Protein AF-A0A3C1ZGM6-F1 (afdb_monomer_lite)

Structure (mmCIF, N/CA/C/O backbone):
data_AF-A0A3C1ZGM6-F1
#
_entry.id   AF-A0A3C1ZGM6-F1
#
loop_
_atom_site.group_PDB
_atom_site.id
_atom_site.type_symbol
_atom_site.label_atom_id
_atom_site.label_alt_id
_atom_site.label_comp_id
_atom_site.label_asym_id
_atom_site.label_entity_id
_atom_site.label_seq_id
_atom_site.pdbx_PDB_ins_code
_atom_site.Cartn_x
_atom_site.Cartn_y
_atom_site.Cartn_z
_atom_site.occupancy
_atom_site.B_iso_or_equiv
_atom_site.auth_seq_id
_atom_site.auth_comp_id
_atom_site.auth_asym_id
_atom_site.auth_atom_id
_atom_site.pdbx_PDB_model_num
ATOM 1 N N . MET A 1 1 ? -9.416 22.460 5.575 1.00 52.81 1 MET A N 1
ATOM 2 C CA . MET A 1 1 ? -8.290 21.697 4.983 1.00 52.81 1 MET A CA 1
ATOM 3 C C . MET A 1 1 ? -6.923 22.227 5.385 1.00 52.81 1 MET A C 1
ATOM 5 O O . MET A 1 1 ? -6.062 21.398 5.630 1.00 52.81 1 MET A O 1
ATOM 9 N N . ALA A 1 2 ? -6.733 23.546 5.552 1.00 60.03 2 ALA A N 1
ATOM 10 C CA . ALA A 1 2 ? -5.479 24.116 6.069 1.00 60.03 2 ALA A CA 1
ATOM 11 C C . ALA A 1 2 ? -4.994 23.497 7.400 1.00 60.03 2 ALA A C 1
ATOM 13 O O . ALA A 1 2 ? -3.803 23.516 7.681 1.00 60.03 2 ALA A O 1
ATOM 14 N N . SER A 1 3 ? -5.890 22.901 8.197 1.00 80.00 3 SER A N 1
ATOM 15 C CA . SER A 1 3 ? -5.545 22.273 9.474 1.00 80.00 3 SER A CA 1
ATOM 16 C C . SER A 1 3 ? -4.733 20.982 9.357 1.00 80.00 3 SER A C 1
ATOM 18 O O . SER A 1 3 ? -3.992 20.687 10.283 1.00 80.00 3 SER A O 1
ATOM 20 N N . LEU A 1 4 ? -4.840 20.222 8.258 1.00 86.81 4 LEU A N 1
ATOM 21 C CA . LEU A 1 4 ? -4.147 18.931 8.092 1.00 86.81 4 LEU A CA 1
ATOM 22 C C . LEU A 1 4 ? -2.979 18.983 7.108 1.00 86.81 4 LEU A C 1
ATOM 24 O O . LEU A 1 4 ? -2.293 17.979 6.928 1.00 86.81 4 LEU A O 1
ATOM 28 N N . SER A 1 5 ? -2.741 20.133 6.481 1.00 87.31 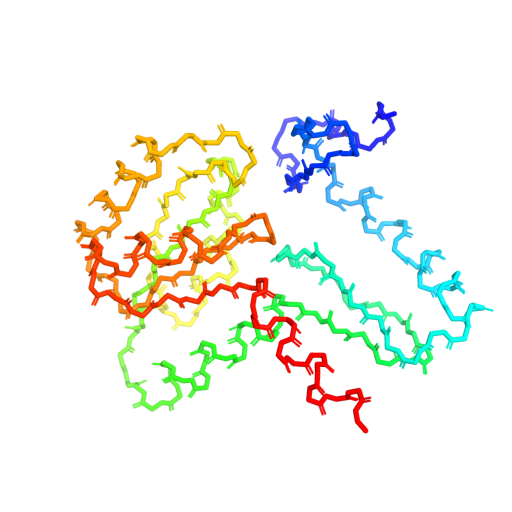5 SER A N 1
ATOM 29 C CA . SER A 1 5 ? -1.573 20.332 5.629 1.00 87.31 5 SER A CA 1
ATOM 30 C C . SER A 1 5 ? -0.277 20.203 6.446 1.00 87.31 5 SER A C 1
ATOM 32 O O . SER A 1 5 ? -0.277 20.547 7.636 1.00 87.31 5 SER A O 1
ATOM 34 N N . PRO A 1 6 ? 0.821 19.725 5.831 1.00 86.12 6 PRO A N 1
ATOM 35 C CA . PRO A 1 6 ? 2.148 19.780 6.437 1.00 86.12 6 PRO A CA 1
ATOM 36 C C . PRO A 1 6 ? 2.521 21.211 6.831 1.00 86.12 6 PRO A C 1
ATOM 38 O O . PRO A 1 6 ? 2.274 22.141 6.060 1.00 86.12 6 PRO A O 1
ATOM 41 N N . ASP A 1 7 ? 3.119 21.381 8.009 1.00 85.94 7 ASP A N 1
ATOM 42 C CA . ASP A 1 7 ? 3.517 22.707 8.512 1.00 85.94 7 ASP A CA 1
ATOM 43 C C . ASP A 1 7 ? 4.887 23.133 7.976 1.00 85.94 7 ASP A C 1
ATOM 45 O O . ASP A 1 7 ? 5.170 24.322 7.829 1.00 85.94 7 ASP A O 1
ATOM 49 N N . THR A 1 8 ? 5.755 22.161 7.680 1.00 83.38 8 THR A N 1
ATOM 50 C CA . THR A 1 8 ? 7.133 22.408 7.235 1.00 83.38 8 THR A CA 1
ATOM 51 C C . THR A 1 8 ? 7.531 21.505 6.073 1.00 83.38 8 THR A C 1
ATOM 53 O O . THR A 1 8 ? 7.019 20.398 5.893 1.00 83.38 8 THR A O 1
ATOM 56 N N . ALA A 1 9 ? 8.478 21.978 5.261 1.00 77.50 9 ALA A N 1
ATOM 57 C CA . ALA A 1 9 ? 9.055 21.176 4.193 1.00 77.50 9 ALA A CA 1
ATOM 58 C C . ALA A 1 9 ? 9.873 20.012 4.780 1.00 77.50 9 ALA A C 1
ATOM 60 O O . ALA A 1 9 ? 10.753 20.221 5.612 1.00 77.50 9 ALA A O 1
ATOM 61 N N . GLY A 1 10 ? 9.602 18.790 4.318 1.00 74.44 10 GLY A N 1
ATOM 62 C CA . GLY A 1 10 ? 10.302 17.578 4.762 1.00 74.44 10 GLY A CA 1
ATOM 63 C C . GLY A 1 10 ? 9.606 16.798 5.882 1.00 74.44 10 GLY A C 1
ATOM 64 O O . GLY A 1 10 ? 10.110 15.743 6.274 1.00 74.44 10 GLY A O 1
ATOM 65 N N . GLU A 1 11 ? 8.452 17.271 6.361 1.00 82.50 11 GLU A N 1
ATOM 66 C CA . GLU A 1 11 ? 7.568 16.491 7.229 1.00 82.50 11 GLU A CA 1
ATOM 67 C C . GLU A 1 11 ? 7.103 15.199 6.529 1.00 82.50 11 GLU A C 1
ATOM 69 O O . GLU A 1 11 ? 6.914 15.164 5.307 1.00 82.50 11 GLU A O 1
ATOM 74 N N . ALA A 1 12 ? 6.921 14.123 7.302 1.00 84.00 12 ALA A N 1
ATOM 75 C CA . ALA A 1 12 ? 6.315 12.895 6.801 1.00 84.00 12 ALA A CA 1
ATOM 76 C C . ALA A 1 12 ? 4.884 13.179 6.320 1.00 84.00 12 ALA A C 1
ATOM 78 O O . ALA A 1 12 ? 4.080 13.787 7.033 1.00 84.00 12 ALA A O 1
ATOM 79 N N . LEU A 1 13 ? 4.581 12.754 5.092 1.00 88.94 13 LEU A N 1
ATOM 80 C CA . LEU A 1 13 ? 3.339 13.108 4.414 1.00 88.94 13 LEU A CA 1
ATOM 81 C C . LEU A 1 13 ? 2.582 11.892 3.893 1.00 88.94 13 LEU A C 1
ATOM 83 O O . LEU A 1 13 ? 3.159 10.934 3.369 1.00 88.94 13 LEU A O 1
ATOM 87 N N . LEU A 1 14 ? 1.261 12.002 3.945 1.00 87.56 14 LEU A N 1
ATOM 88 C CA . LEU A 1 14 ? 0.326 11.089 3.307 1.00 87.56 14 LEU A CA 1
ATOM 89 C C . LEU A 1 14 ? -0.270 11.773 2.076 1.00 87.56 14 LEU A C 1
ATOM 91 O O . LEU A 1 14 ? -0.739 12.907 2.155 1.00 87.56 14 LEU A O 1
ATOM 95 N N . VAL A 1 15 ? -0.268 11.077 0.940 1.00 87.75 15 VAL A N 1
ATOM 96 C CA . VAL A 1 15 ? -0.991 11.516 -0.260 1.00 87.75 15 VAL A CA 1
ATOM 97 C C . VAL A 1 15 ? -2.375 10.882 -0.237 1.00 87.75 15 VAL A C 1
ATOM 99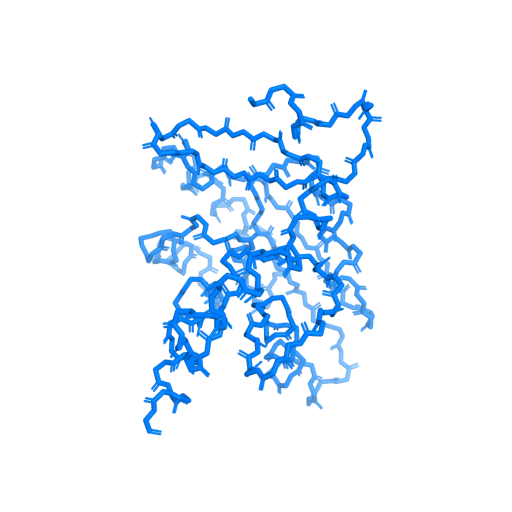 O O . VAL A 1 15 ? -2.504 9.658 -0.154 1.00 87.75 15 VAL A O 1
ATOM 102 N N . SER A 1 16 ? -3.411 11.712 -0.299 1.00 87.50 16 SER A N 1
ATOM 103 C CA . SER A 1 16 ? -4.807 11.284 -0.234 1.00 87.50 16 SER A CA 1
ATOM 104 C C . SER A 1 16 ? -5.631 11.910 -1.355 1.00 87.50 16 SER A C 1
ATOM 106 O O . SER A 1 16 ? -5.183 12.843 -2.020 1.00 87.50 16 SER A O 1
ATOM 108 N N . ARG A 1 17 ? -6.845 11.393 -1.549 1.00 88.06 17 ARG A N 1
ATOM 109 C CA . ARG A 1 17 ? -7.839 11.931 -2.477 1.00 88.06 17 ARG A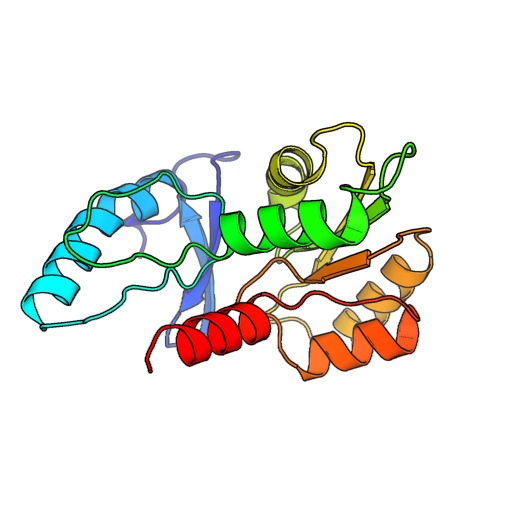 CA 1
ATOM 110 C C . ARG A 1 17 ? -9.074 12.367 -1.705 1.00 88.06 17 ARG A C 1
ATOM 112 O O . ARG A 1 17 ? -9.607 11.594 -0.911 1.00 88.06 17 ARG A O 1
ATOM 119 N N . LEU A 1 18 ? -9.526 13.586 -1.958 1.00 86.44 18 LEU A N 1
ATOM 120 C CA . LEU A 1 18 ? -10.735 14.148 -1.368 1.00 86.44 18 LEU A CA 1
ATOM 121 C C . LEU A 1 18 ? -11.999 13.681 -2.100 1.00 86.44 18 LEU A C 1
ATOM 123 O O . LEU A 1 18 ? -11.937 13.081 -3.173 1.00 86.44 18 LEU A O 1
ATOM 127 N N . ASN A 1 19 ? -13.166 13.972 -1.519 1.00 82.25 19 ASN A N 1
ATOM 128 C CA . ASN A 1 19 ? -14.461 13.609 -2.109 1.00 82.25 19 ASN A CA 1
ATOM 129 C C . ASN A 1 19 ? -14.724 14.305 -3.454 1.00 82.25 19 ASN A C 1
ATOM 131 O O . ASN A 1 19 ? -15.456 13.766 -4.276 1.00 82.25 19 ASN A O 1
ATOM 135 N N . ASP A 1 20 ? -14.111 15.467 -3.690 1.00 84.44 20 ASP A N 1
ATOM 136 C CA . ASP A 1 20 ? -14.153 16.180 -4.973 1.00 84.44 20 ASP A CA 1
ATOM 137 C C . ASP A 1 20 ? -13.159 15.622 -6.012 1.00 84.44 20 ASP A C 1
ATOM 139 O O . ASP A 1 20 ? -13.067 16.130 -7.127 1.00 84.44 20 ASP A O 1
ATOM 143 N N . GLY A 1 21 ? -12.416 14.567 -5.660 1.00 81.12 21 GLY A N 1
ATOM 144 C CA . GLY A 1 21 ? -11.436 13.916 -6.523 1.00 81.12 21 GLY A CA 1
ATOM 145 C C . GLY A 1 21 ? -10.055 14.568 -6.522 1.00 81.12 21 GLY A C 1
ATOM 146 O O . GLY A 1 21 ? -9.135 13.991 -7.102 1.00 81.12 21 GLY A O 1
ATOM 147 N N . SER A 1 22 ? -9.875 15.711 -5.856 1.00 85.31 22 SER A N 1
ATOM 148 C CA . SER A 1 22 ? -8.578 16.381 -5.793 1.00 85.31 22 SER A CA 1
ATOM 149 C C . SER A 1 22 ? -7.573 15.608 -4.933 1.00 85.31 22 SER A C 1
ATOM 151 O O . SER A 1 22 ? -7.915 14.987 -3.920 1.00 85.31 22 SER A O 1
ATOM 153 N N . GLU A 1 23 ? -6.311 15.623 -5.364 1.00 88.56 23 GLU A N 1
ATOM 154 C CA . GLU A 1 23 ? -5.192 15.063 -4.610 1.00 88.56 23 GLU A CA 1
ATOM 155 C C . GLU A 1 23 ? -4.683 16.088 -3.592 1.00 88.56 23 GLU A C 1
ATOM 157 O O . GLU A 1 23 ? -4.470 17.257 -3.917 1.00 88.56 23 GLU A O 1
ATOM 162 N N . VAL A 1 24 ? -4.452 15.640 -2.358 1.00 90.31 24 VAL A N 1
ATOM 163 C CA . VAL A 1 24 ? -3.904 16.468 -1.281 1.00 90.31 24 VAL A CA 1
ATOM 164 C C . VAL A 1 24 ? -2.760 15.775 -0.564 1.00 90.31 24 VAL A C 1
ATOM 166 O O . VAL A 1 24 ? -2.722 14.550 -0.433 1.00 90.31 24 VAL A O 1
ATOM 169 N N . LYS A 1 25 ? -1.841 16.590 -0.046 1.00 90.06 25 LYS A N 1
ATOM 170 C CA . LYS A 1 25 ? -0.776 16.162 0.862 1.00 90.06 25 LYS A CA 1
ATOM 171 C C . LYS A 1 25 ? -1.186 16.515 2.288 1.00 90.06 25 LYS A C 1
ATOM 173 O O . LYS A 1 25 ? -1.558 17.655 2.557 1.00 90.06 25 LYS A O 1
ATOM 178 N N . LEU A 1 26 ? -1.120 15.538 3.181 1.00 90.88 26 LEU A N 1
ATOM 179 C CA . LEU A 1 26 ? -1.514 15.657 4.582 1.00 90.88 26 LEU A CA 1
ATOM 180 C C . LEU A 1 26 ? -0.311 15.380 5.482 1.00 90.88 26 LEU A C 1
ATOM 182 O O . LEU A 1 26 ? 0.495 14.505 5.167 1.00 90.88 26 LEU A O 1
ATOM 186 N N . SER A 1 27 ? -0.216 16.089 6.605 1.00 91.19 27 SER A N 1
ATOM 187 C CA . SER A 1 27 ? 0.709 15.759 7.691 1.00 91.19 27 SER A CA 1
ATOM 188 C C . SER A 1 27 ? 0.361 14.387 8.258 1.00 91.19 27 SER A C 1
ATOM 190 O O . SER A 1 27 ? -0.774 14.141 8.676 1.00 91.19 27 SER A O 1
ATOM 192 N N . GLU A 1 28 ? 1.347 13.497 8.295 1.00 90.38 28 GLU A N 1
ATOM 193 C CA . GLU A 1 28 ? 1.191 12.172 8.886 1.00 90.38 28 GLU A CA 1
ATOM 194 C C . GLU A 1 28 ? 0.818 12.266 10.375 1.00 90.38 28 GLU A C 1
ATOM 196 O O . GLU A 1 28 ? -0.162 11.660 10.812 1.00 90.38 28 GLU A O 1
ATOM 201 N N . TYR A 1 29 ? 1.535 13.097 11.138 1.00 90.31 29 TYR A N 1
ATOM 202 C CA . TYR A 1 29 ? 1.312 13.265 12.575 1.00 90.31 29 TYR A CA 1
ATOM 203 C C . TYR A 1 29 ? -0.095 13.786 12.886 1.00 90.31 29 TYR A C 1
ATOM 205 O O . TYR A 1 29 ? -0.787 13.239 13.749 1.00 90.31 29 TYR A O 1
ATOM 213 N N . LYS A 1 30 ? -0.551 14.811 12.155 1.00 93.06 30 LYS A N 1
ATOM 214 C CA . LYS A 1 30 ? -1.888 15.378 12.365 1.00 93.06 30 LYS A CA 1
ATOM 215 C C . LYS A 1 30 ? -2.985 14.381 12.013 1.00 93.06 30 LYS A C 1
ATOM 217 O O . LYS A 1 30 ? -3.987 14.320 12.716 1.00 93.06 30 LYS A O 1
ATOM 222 N N . VAL A 1 31 ? -2.798 13.578 10.962 1.00 92.25 31 VAL A N 1
ATOM 223 C CA . VAL A 1 31 ? -3.738 12.500 10.628 1.00 92.25 31 VAL A CA 1
ATOM 224 C C . VAL A 1 31 ? -3.765 11.452 11.738 1.00 92.25 31 VAL A C 1
ATOM 226 O O . VAL A 1 31 ? -4.846 11.059 12.166 1.00 92.25 31 VAL A O 1
ATOM 229 N N . PHE A 1 32 ? -2.606 11.026 12.247 1.00 93.12 32 PHE A N 1
ATOM 230 C CA . PHE A 1 32 ? -2.524 10.004 13.295 1.00 93.12 32 PHE A CA 1
ATOM 231 C C . PHE A 1 32 ? -3.219 10.431 14.589 1.00 93.12 32 PHE A C 1
ATOM 233 O O . PHE A 1 32 ? -3.868 9.601 15.224 1.00 93.12 32 PHE A O 1
ATOM 240 N N . ALA A 1 33 ? -3.142 11.715 14.946 1.00 93.44 33 ALA A N 1
ATOM 241 C CA . ALA A 1 33 ? -3.805 12.265 16.126 1.00 93.44 33 ALA A CA 1
ATOM 242 C C . ALA A 1 33 ? -5.342 12.154 16.079 1.00 93.44 33 ALA A C 1
ATOM 244 O O . ALA A 1 33 ? -5.976 12.117 17.129 1.00 93.44 33 ALA A O 1
ATOM 245 N N . LEU A 1 34 ? -5.937 12.062 14.884 1.00 94.06 34 LEU A N 1
ATOM 246 C CA . LEU A 1 34 ? -7.390 11.963 14.696 1.00 94.06 34 LEU A CA 1
ATOM 247 C C . LEU A 1 34 ? -7.911 10.518 14.661 1.00 94.06 34 LEU A C 1
ATOM 249 O O . LEU A 1 34 ? -9.114 10.290 14.786 1.00 94.06 34 LEU A O 1
ATOM 253 N N . ILE A 1 35 ? -7.031 9.529 14.480 1.00 95.56 35 ILE A N 1
ATOM 254 C CA . ILE A 1 35 ? -7.441 8.126 14.332 1.00 95.56 35 ILE A CA 1
ATOM 255 C C . ILE A 1 35 ? -8.138 7.561 15.584 1.00 95.56 35 ILE A C 1
ATOM 257 O O . ILE A 1 35 ? -9.134 6.860 15.404 1.00 95.56 35 ILE A O 1
ATOM 261 N N . PRO A 1 36 ? -7.705 7.849 16.831 1.00 96.81 36 PRO A N 1
ATOM 262 C CA . PRO A 1 36 ? -8.396 7.348 18.021 1.00 96.81 36 PRO A CA 1
ATOM 263 C C . PRO A 1 36 ? -9.874 7.757 18.090 1.00 96.81 36 PRO A C 1
ATOM 265 O O . PRO A 1 36 ? -10.723 6.918 18.373 1.00 96.81 36 PRO A O 1
ATOM 268 N N . GLU A 1 37 ? -10.198 9.009 17.755 1.00 96.94 37 GLU A N 1
ATOM 269 C CA . GLU A 1 37 ? -11.585 9.493 17.739 1.00 96.94 37 GLU A CA 1
ATOM 270 C C . GLU A 1 37 ? -12.419 8.775 16.665 1.00 96.94 37 GLU A C 1
ATOM 272 O O . GLU A 1 37 ? -13.553 8.367 16.920 1.00 96.94 37 GLU A O 1
ATOM 277 N N . ALA A 1 38 ? -11.842 8.547 15.480 1.00 96.81 38 ALA A N 1
ATOM 278 C CA . ALA A 1 38 ? -12.499 7.789 14.417 1.00 96.81 38 ALA A CA 1
ATOM 279 C C . ALA A 1 38 ? -12.759 6.325 14.819 1.00 96.81 38 ALA A C 1
ATOM 281 O O . ALA A 1 38 ? -13.821 5.784 14.512 1.00 96.81 38 ALA A O 1
ATOM 282 N N . ILE A 1 39 ? -11.820 5.694 15.532 1.00 98.06 39 ILE A N 1
ATOM 283 C CA . ILE A 1 39 ? -11.989 4.341 16.080 1.00 98.06 39 ILE A CA 1
ATOM 284 C C . ILE A 1 39 ? -13.149 4.316 17.078 1.00 98.06 39 ILE A C 1
ATOM 286 O O . ILE A 1 39 ? -14.053 3.496 16.935 1.00 98.06 39 ILE A O 1
ATOM 290 N N . GLU A 1 40 ? -13.171 5.232 18.050 1.00 98.06 40 GLU A N 1
ATOM 291 C CA . GLU A 1 40 ? -14.251 5.303 19.040 1.00 98.06 40 GLU A CA 1
ATOM 292 C C . GLU A 1 40 ? -15.622 5.540 18.395 1.00 98.06 40 GLU A C 1
ATOM 294 O O . GLU A 1 40 ? -16.626 4.983 18.844 1.00 98.06 40 GLU A O 1
ATOM 299 N N . ALA A 1 41 ? -15.682 6.360 17.343 1.00 98.12 41 ALA A N 1
ATOM 300 C CA . ALA A 1 41 ? -16.910 6.598 16.595 1.00 98.12 41 ALA A CA 1
ATOM 301 C C . ALA A 1 41 ? -17.414 5.322 15.898 1.00 98.12 41 ALA A C 1
ATOM 303 O O . ALA A 1 41 ? -18.603 5.022 15.985 1.00 98.12 41 ALA A O 1
ATOM 304 N N . LEU A 1 42 ? -16.523 4.553 15.263 1.00 97.94 42 LEU A N 1
ATOM 305 C CA . LEU A 1 42 ? -16.868 3.278 14.622 1.00 97.94 42 LEU A CA 1
ATOM 306 C C . LEU A 1 42 ? -17.303 2.219 15.645 1.00 97.94 42 LEU A C 1
ATOM 308 O O . LEU A 1 42 ? -18.266 1.497 15.406 1.00 97.94 42 LEU A O 1
ATOM 312 N N . GLU A 1 43 ? -16.659 2.164 16.813 1.00 97.69 43 GLU A N 1
ATOM 313 C CA . GLU A 1 43 ? -17.073 1.277 17.908 1.00 97.69 43 GLU A CA 1
ATOM 314 C C . GLU A 1 43 ? -18.479 1.615 18.427 1.00 97.69 43 GLU A C 1
ATOM 316 O O . GLU A 1 43 ? -19.274 0.714 18.685 1.00 97.69 43 GLU A O 1
ATOM 321 N N . LYS A 1 44 ? -18.820 2.908 18.553 1.00 97.94 44 LYS A N 1
ATOM 322 C CA . LYS A 1 44 ? -20.178 3.355 18.931 1.00 97.94 44 LYS A CA 1
ATOM 323 C C . LYS A 1 44 ? -21.229 3.033 17.867 1.00 97.94 44 LYS A C 1
ATOM 325 O O . LYS A 1 44 ? -22.407 2.964 18.196 1.00 97.94 44 LYS A O 1
ATOM 330 N N . GLN A 1 45 ? -20.809 2.859 16.616 1.00 97.75 45 GLN A N 1
ATOM 331 C CA . GLN A 1 45 ? -21.656 2.423 15.504 1.00 97.75 45 GLN A CA 1
ATOM 332 C C . GLN A 1 45 ? -21.744 0.894 15.390 1.00 97.75 45 GLN A C 1
ATOM 334 O O . GLN A 1 45 ? -22.231 0.395 14.381 1.00 97.75 45 GLN A O 1
ATOM 339 N N . GLU A 1 46 ? -21.269 0.158 16.401 1.00 96.81 46 GLU A N 1
ATOM 340 C CA . GLU A 1 46 ? -21.317 -1.307 16.452 1.00 96.81 46 GLU A CA 1
ATOM 341 C C . GLU A 1 46 ? -20.577 -1.980 15.283 1.00 96.81 46 GLU A C 1
ATOM 343 O O . GLU A 1 46 ? -20.898 -3.099 14.880 1.00 96.81 46 GLU A O 1
ATOM 348 N N . ALA A 1 47 ? -19.548 -1.316 14.739 1.00 96.62 47 ALA A N 1
ATOM 349 C CA . ALA A 1 47 ? -18.652 -1.951 13.784 1.00 96.62 47 ALA A CA 1
ATOM 350 C C . ALA A 1 47 ? -18.019 -3.202 14.418 1.00 96.62 47 ALA A C 1
ATOM 352 O O . ALA A 1 47 ? -17.628 -3.197 15.584 1.00 96.62 47 ALA A O 1
ATOM 353 N N . THR A 1 48 ? -17.886 -4.275 13.642 1.00 95.75 48 THR A N 1
ATOM 354 C CA . THR A 1 48 ? -17.245 -5.517 14.103 1.00 95.75 48 THR A CA 1
ATOM 355 C C . THR A 1 48 ? -15.761 -5.571 13.749 1.00 95.75 48 THR A C 1
ATOM 357 O O . THR A 1 48 ? -14.996 -6.270 14.409 1.00 95.75 48 THR A O 1
ATOM 360 N N . ILE A 1 49 ? -15.343 -4.821 12.722 1.00 96.00 49 ILE A N 1
ATOM 361 C CA . ILE A 1 49 ? -13.972 -4.732 12.210 1.00 96.00 49 ILE A CA 1
ATOM 362 C C . ILE A 1 49 ? -13.715 -3.294 11.738 1.00 96.00 49 ILE A C 1
ATOM 364 O O . ILE A 1 49 ? -14.568 -2.681 11.094 1.00 96.00 49 ILE A O 1
ATOM 368 N N . ILE A 1 50 ? -12.514 -2.772 11.995 1.00 96.94 50 ILE A N 1
ATOM 369 C CA . ILE A 1 50 ? -12.029 -1.495 11.454 1.00 96.94 50 ILE A CA 1
ATOM 370 C C . ILE A 1 50 ? -10.907 -1.778 10.460 1.00 96.94 50 ILE A C 1
ATOM 372 O O . ILE A 1 50 ? -10.032 -2.599 10.716 1.00 96.94 50 ILE A O 1
ATOM 376 N N . ALA A 1 51 ? -10.874 -1.069 9.335 1.00 95.69 51 ALA A N 1
ATOM 377 C CA . ALA A 1 51 ? -9.774 -1.158 8.380 1.00 95.69 51 ALA A CA 1
ATOM 378 C C . ALA A 1 51 ? -9.178 0.221 8.109 1.00 95.69 51 ALA A C 1
ATOM 380 O O . ALA A 1 51 ? -9.888 1.147 7.713 1.00 95.69 51 ALA A O 1
ATOM 381 N N . LEU A 1 52 ? -7.859 0.355 8.262 1.00 94.81 52 LEU A N 1
ATOM 382 C CA . LEU A 1 52 ? -7.171 1.563 7.817 1.00 94.81 52 LEU A CA 1
ATOM 383 C C . LEU A 1 52 ? -7.069 1.548 6.294 1.00 94.81 52 LEU A C 1
ATOM 385 O O . LEU A 1 52 ? -6.392 0.702 5.716 1.00 94.81 52 LEU A O 1
ATOM 389 N N . PHE A 1 53 ? -7.700 2.508 5.624 1.00 92.25 53 PHE A N 1
ATOM 390 C CA . PHE A 1 53 ? -7.669 2.603 4.163 1.00 92.25 53 PHE A CA 1
ATOM 391 C C . PHE A 1 53 ? -6.440 3.380 3.659 1.00 92.25 53 PHE A C 1
ATOM 393 O O . PHE A 1 53 ? -6.539 4.321 2.873 1.00 92.25 53 PHE A O 1
ATOM 400 N N . CYS A 1 54 ? -5.251 2.982 4.113 1.00 91.31 54 CYS A N 1
ATOM 401 C CA . CYS A 1 54 ? -3.972 3.571 3.723 1.00 91.31 54 CYS A CA 1
ATOM 402 C C . CYS A 1 54 ? -2.851 2.521 3.794 1.00 91.31 54 CYS A C 1
ATOM 404 O O . CYS A 1 54 ? -2.931 1.565 4.562 1.00 91.31 54 CYS A O 1
ATOM 406 N N . THR A 1 55 ? -1.787 2.699 3.009 1.00 91.56 55 THR A N 1
ATOM 407 C CA . THR A 1 55 ? -0.578 1.858 3.071 1.00 91.56 55 THR A CA 1
ATOM 408 C C . THR A 1 55 ? 0.589 2.510 3.812 1.00 91.56 55 THR A C 1
ATOM 410 O O . THR A 1 55 ? 1.670 1.918 3.888 1.00 91.56 55 THR A O 1
ATOM 413 N N . GLY A 1 56 ? 0.382 3.709 4.368 1.00 89.31 56 GLY A N 1
ATOM 414 C CA . GLY A 1 56 ? 1.336 4.358 5.264 1.00 89.31 56 GLY A CA 1
ATOM 415 C C . GLY A 1 56 ? 1.642 3.492 6.486 1.00 89.31 56 GLY A C 1
ATOM 416 O O . GLY A 1 56 ? 0.892 2.570 6.820 1.00 89.31 56 GLY A O 1
ATOM 417 N N . LYS A 1 57 ? 2.760 3.771 7.154 1.00 88.56 57 LYS A N 1
ATOM 418 C CA . LYS A 1 57 ? 3.148 3.052 8.366 1.00 88.56 57 LYS A CA 1
ATOM 419 C C . LYS A 1 57 ? 2.565 3.768 9.584 1.00 88.56 57 LYS A C 1
ATOM 421 O O . LYS A 1 57 ? 3.156 4.710 10.093 1.00 88.56 57 LYS A O 1
ATOM 426 N N . PHE A 1 58 ? 1.404 3.310 10.036 1.00 90.38 58 PHE A N 1
ATOM 427 C CA . PHE A 1 58 ? 0.727 3.872 11.203 1.00 90.38 58 PHE A CA 1
ATOM 428 C C . PHE A 1 58 ? 1.293 3.283 12.503 1.00 90.38 58 PHE A C 1
ATOM 430 O O . PHE A 1 58 ? 1.740 2.131 12.504 1.00 90.38 58 PHE A O 1
ATOM 437 N N . PRO A 1 59 ? 1.251 4.023 13.625 1.00 92.50 59 PRO A N 1
ATOM 438 C CA . PRO A 1 59 ? 1.374 3.411 14.937 1.00 92.50 59 PRO A CA 1
ATOM 439 C C . PRO A 1 59 ? 0.206 2.447 15.180 1.00 92.50 59 PRO A C 1
ATOM 441 O O . PRO A 1 59 ? -0.848 2.527 14.542 1.00 92.50 59 PRO A O 1
ATOM 444 N N . LEU A 1 60 ? 0.388 1.533 16.130 1.00 93.81 60 LEU A N 1
ATOM 445 C CA . LEU A 1 60 ? -0.707 0.684 16.582 1.00 93.81 60 LEU A CA 1
ATOM 446 C C . LEU A 1 60 ? -1.630 1.497 17.490 1.00 93.81 60 LEU A C 1
ATOM 448 O O . LEU A 1 60 ? -1.175 2.209 18.385 1.00 93.81 60 LEU A O 1
ATOM 452 N N . PHE A 1 61 ? -2.929 1.379 17.245 1.00 95.94 61 PHE A N 1
ATOM 453 C CA . PHE A 1 61 ? -3.972 2.082 17.974 1.00 95.94 61 PHE A CA 1
ATOM 454 C C . PHE A 1 61 ? -4.713 1.089 18.857 1.00 95.94 61 PHE A C 1
ATOM 456 O O . PHE A 1 61 ? -4.878 -0.081 18.511 1.00 95.94 61 PHE A O 1
ATOM 463 N N . ARG A 1 62 ? -5.170 1.563 20.012 1.00 96.06 62 ARG A N 1
ATOM 464 C CA . ARG A 1 62 ? -6.027 0.771 20.887 1.00 96.06 62 ARG A CA 1
ATOM 465 C C . ARG A 1 62 ? -7.440 0.733 20.303 1.00 96.06 62 ARG A C 1
ATOM 467 O O . ARG A 1 62 ? -7.968 1.777 19.942 1.00 96.06 62 ARG A O 1
ATOM 474 N N . SER A 1 63 ? -8.048 -0.448 20.273 1.00 97.12 63 SER A N 1
ATOM 475 C CA . SER A 1 63 ? -9.466 -0.639 19.957 1.00 97.12 63 SER A CA 1
ATOM 476 C C . SER A 1 63 ? -10.013 -1.860 20.692 1.00 97.12 63 SER A C 1
ATOM 478 O O . SER A 1 63 ? -9.254 -2.731 21.125 1.00 97.12 63 SER A O 1
ATOM 480 N N . LYS A 1 64 ? -11.332 -1.888 20.878 1.00 97.31 64 LYS A N 1
ATOM 481 C CA . LYS A 1 64 ? -12.104 -3.017 21.408 1.00 97.31 64 LYS A CA 1
ATOM 482 C C . LYS A 1 64 ? -12.373 -4.091 20.354 1.00 97.31 64 LYS A C 1
ATOM 484 O O . LYS A 1 64 ? -12.714 -5.210 20.722 1.00 97.31 64 LYS A O 1
ATOM 489 N N . ILE A 1 65 ? -12.230 -3.750 19.075 1.00 96.25 65 ILE A N 1
ATOM 490 C CA . ILE A 1 65 ? -12.471 -4.626 17.928 1.00 96.25 65 ILE A CA 1
ATOM 491 C C . ILE A 1 65 ? -11.209 -4.728 17.057 1.00 96.25 65 ILE A C 1
ATOM 493 O O . ILE A 1 65 ? -10.308 -3.892 17.173 1.00 96.25 65 ILE A O 1
ATOM 497 N N . PRO A 1 66 ? -11.091 -5.754 16.196 1.00 95.94 66 PRO A N 1
ATOM 498 C CA . PRO A 1 66 ? -9.936 -5.901 15.321 1.00 95.94 66 PRO A CA 1
ATOM 499 C C . PRO A 1 66 ? -9.740 -4.696 14.391 1.00 95.94 66 PRO A C 1
ATOM 501 O O . PRO A 1 66 ? -10.674 -4.253 13.720 1.00 95.94 66 PRO A O 1
ATOM 504 N N . ILE A 1 67 ? -8.494 -4.218 14.302 1.00 97.06 67 ILE A N 1
ATOM 505 C CA . ILE A 1 67 ? -8.065 -3.239 13.298 1.00 97.06 67 ILE A CA 1
ATOM 506 C C . ILE A 1 67 ? -7.179 -3.936 12.263 1.00 97.06 67 ILE A C 1
ATOM 508 O O . ILE A 1 67 ? -6.164 -4.551 12.593 1.00 97.06 67 ILE A O 1
ATOM 512 N N . VAL A 1 68 ? -7.534 -3.788 10.992 1.00 96.19 68 VAL A N 1
ATOM 513 C CA . VAL A 1 68 ? -6.785 -4.297 9.845 1.00 96.19 68 VAL A CA 1
ATOM 514 C C . VAL A 1 68 ? -5.814 -3.218 9.359 1.00 96.19 68 VAL A C 1
ATOM 516 O O . VAL A 1 68 ? -6.233 -2.163 8.875 1.00 96.19 68 VAL A O 1
ATOM 519 N N . TYR A 1 69 ? -4.510 -3.494 9.465 1.00 96.25 69 TYR A N 1
ATOM 520 C CA . TYR A 1 69 ? -3.422 -2.609 9.033 1.00 96.25 69 TYR A CA 1
ATOM 521 C C . TYR A 1 69 ? -2.822 -3.093 7.700 1.00 96.25 69 TYR A C 1
ATOM 523 O O . TYR A 1 69 ? -2.027 -4.039 7.709 1.00 96.25 69 TYR A O 1
ATOM 531 N N . PRO A 1 70 ? -3.116 -2.459 6.543 1.00 94.25 70 PRO A N 1
ATOM 532 C CA . PRO A 1 70 ? -2.593 -2.927 5.257 1.00 94.25 70 PRO A CA 1
ATOM 533 C C . PRO A 1 70 ? -1.064 -2.971 5.198 1.00 94.25 70 PRO A C 1
ATOM 535 O O . PRO A 1 70 ? -0.503 -3.902 4.630 1.00 94.25 70 PRO A O 1
ATOM 538 N N . SER A 1 71 ? -0.377 -1.994 5.801 1.00 92.62 71 SER A N 1
ATOM 539 C CA . SER A 1 71 ? 1.092 -1.957 5.833 1.00 92.62 71 SER A CA 1
ATOM 540 C C . SER A 1 71 ? 1.699 -3.183 6.528 1.00 92.62 71 SER A C 1
ATOM 542 O O . SER A 1 71 ? 2.649 -3.771 6.002 1.00 92.62 71 SER A O 1
ATOM 544 N N . GLU A 1 72 ? 1.136 -3.598 7.666 1.00 94.12 72 GLU A N 1
ATOM 545 C CA . GLU A 1 72 ? 1.609 -4.769 8.415 1.00 94.12 72 GLU A CA 1
ATOM 546 C C . GLU A 1 72 ? 1.326 -6.055 7.639 1.00 94.12 72 GLU A C 1
ATOM 548 O O . GLU A 1 72 ? 2.238 -6.841 7.396 1.00 94.12 72 GLU A O 1
ATOM 553 N N . ILE A 1 73 ? 0.100 -6.212 7.128 1.00 94.44 73 ILE A N 1
ATOM 554 C CA . ILE A 1 73 ? -0.294 -7.383 6.331 1.00 94.44 73 ILE A CA 1
ATOM 555 C C . ILE A 1 73 ? 0.616 -7.557 5.121 1.00 94.44 73 ILE A C 1
ATOM 557 O O . ILE A 1 73 ? 1.084 -8.661 4.850 1.00 94.44 73 ILE A O 1
ATOM 561 N N . MET A 1 74 ? 0.881 -6.481 4.378 1.00 93.38 74 MET A N 1
ATOM 562 C CA . MET A 1 74 ? 1.757 -6.576 3.217 1.00 93.38 74 MET A CA 1
ATOM 563 C C . MET A 1 74 ? 3.192 -6.919 3.613 1.00 93.38 74 MET A C 1
ATOM 565 O O . MET A 1 74 ? 3.813 -7.731 2.935 1.00 93.38 74 MET A O 1
ATOM 569 N N . SER A 1 75 ? 3.722 -6.338 4.691 1.00 90.94 75 SER A N 1
ATOM 570 C CA . SER A 1 75 ? 5.080 -6.647 5.159 1.00 90.94 75 SER A CA 1
ATOM 571 C C . SER A 1 75 ? 5.200 -8.121 5.559 1.00 90.94 75 SER A C 1
ATOM 573 O O . SER A 1 75 ? 6.137 -8.799 5.135 1.00 90.94 75 SER A O 1
ATOM 575 N N . SER A 1 76 ? 4.210 -8.647 6.287 1.00 92.75 76 SER A N 1
ATOM 576 C CA . SER A 1 76 ? 4.129 -10.065 6.650 1.00 92.75 76 SER A CA 1
ATOM 577 C C . SER A 1 76 ? 3.981 -10.969 5.428 1.00 92.75 76 SER A C 1
ATOM 579 O O . SER A 1 76 ? 4.675 -11.978 5.336 1.00 92.75 76 SER A O 1
ATOM 581 N N . LEU A 1 77 ? 3.136 -10.599 4.460 1.00 93.44 77 LEU A N 1
ATOM 582 C CA . LEU A 1 77 ? 2.967 -11.335 3.206 1.00 93.44 77 LEU A CA 1
ATOM 583 C C . LEU A 1 77 ? 4.280 -11.403 2.423 1.00 93.44 77 LEU A C 1
ATOM 585 O O . LEU A 1 77 ? 4.665 -12.472 1.955 1.00 93.44 77 LEU A O 1
ATOM 589 N N . ILE A 1 78 ? 4.969 -10.269 2.277 1.00 91.75 78 ILE A N 1
ATOM 590 C CA . ILE A 1 78 ? 6.242 -10.211 1.560 1.00 91.75 78 ILE A CA 1
ATOM 591 C C . ILE A 1 78 ? 7.274 -11.103 2.241 1.00 91.75 78 ILE A C 1
ATOM 593 O O . ILE A 1 78 ? 7.920 -11.908 1.568 1.00 91.75 78 ILE A O 1
ATOM 597 N N . HIS A 1 79 ? 7.381 -11.013 3.567 1.00 90.50 79 HIS A N 1
ATOM 598 C CA . HIS A 1 79 ? 8.281 -11.868 4.321 1.00 90.50 79 HIS A CA 1
ATOM 599 C C . HIS A 1 79 ? 7.949 -13.352 4.117 1.00 90.50 79 HIS A C 1
ATOM 601 O O . HIS A 1 79 ? 8.811 -14.114 3.685 1.00 90.50 79 HIS A O 1
ATOM 607 N N . ALA A 1 80 ? 6.697 -13.749 4.351 1.00 92.31 80 ALA A N 1
ATOM 608 C CA . ALA A 1 80 ? 6.265 -15.142 4.289 1.00 92.31 80 ALA A CA 1
ATOM 609 C C . ALA A 1 80 ? 6.419 -15.764 2.892 1.00 92.31 80 ALA A C 1
ATOM 611 O O . ALA A 1 80 ? 6.803 -16.922 2.773 1.00 92.31 80 ALA A O 1
ATOM 612 N N . VAL A 1 81 ? 6.132 -15.005 1.830 1.00 91.81 81 VAL A N 1
ATOM 613 C CA . VAL A 1 81 ? 6.102 -15.533 0.456 1.00 91.81 81 VAL A CA 1
ATOM 614 C C . VAL A 1 81 ? 7.452 -15.420 -0.246 1.00 91.81 81 VAL A C 1
ATOM 616 O O . VAL A 1 81 ? 7.800 -16.287 -1.046 1.00 91.81 81 VAL A O 1
ATOM 619 N N . PHE A 1 82 ? 8.207 -14.347 0.003 1.00 89.75 82 PHE A N 1
ATOM 620 C CA . PHE A 1 82 ? 9.402 -14.037 -0.783 1.00 89.75 82 PHE A CA 1
ATOM 621 C C . PHE A 1 82 ? 10.706 -14.134 0.007 1.00 89.75 82 PHE A C 1
ATOM 623 O O . PHE A 1 82 ? 11.730 -14.401 -0.620 1.00 89.75 82 PHE A O 1
ATOM 630 N N . CYS A 1 83 ? 10.689 -13.940 1.330 1.00 87.81 83 CYS A N 1
ATOM 631 C CA . CYS A 1 83 ? 11.904 -13.926 2.154 1.00 87.81 83 CYS A CA 1
ATOM 632 C C . CYS A 1 83 ? 12.118 -15.217 2.952 1.00 87.81 83 CYS A C 1
ATOM 634 O O . CYS A 1 83 ? 13.253 -15.657 3.072 1.00 87.81 83 CYS A O 1
ATOM 636 N N . ALA A 1 84 ? 11.058 -15.821 3.497 1.00 86.62 84 ALA A N 1
ATOM 637 C CA . ALA A 1 84 ? 11.155 -16.852 4.537 1.00 86.62 84 ALA A CA 1
ATOM 638 C C . ALA A 1 84 ? 11.974 -18.094 4.141 1.00 86.62 84 ALA A C 1
ATOM 640 O O . ALA A 1 84 ? 12.540 -18.755 5.004 1.00 86.62 84 ALA A O 1
ATOM 641 N N . SER A 1 85 ? 12.049 -18.407 2.846 1.00 83.25 85 SER A N 1
ATOM 642 C CA . SER A 1 85 ? 12.785 -19.564 2.316 1.00 83.25 85 SER A CA 1
ATOM 643 C C . SER A 1 85 ? 13.989 -19.176 1.452 1.00 83.25 85 SER A C 1
ATOM 645 O O . SER A 1 85 ? 14.442 -19.989 0.649 1.00 83.25 85 SER A O 1
ATOM 647 N N . LYS A 1 86 ? 14.471 -17.929 1.539 1.00 80.19 86 LYS A N 1
ATOM 648 C CA . LYS A 1 86 ? 15.600 -17.445 0.737 1.00 80.19 86 LYS A CA 1
ATOM 649 C C . LYS A 1 86 ? 16.775 -17.031 1.610 1.00 80.19 86 LYS A C 1
ATOM 651 O O . LYS A 1 86 ? 16.627 -16.208 2.504 1.00 80.19 86 LYS A O 1
ATOM 656 N N . ASP A 1 87 ? 17.958 -17.492 1.219 1.00 80.50 87 ASP A N 1
ATOM 657 C CA . ASP A 1 87 ? 19.236 -17.044 1.787 1.00 80.50 87 ASP A CA 1
ATOM 658 C C . ASP A 1 87 ? 19.749 -15.742 1.143 1.00 80.50 87 ASP A C 1
ATOM 660 O O . ASP A 1 87 ? 20.720 -15.143 1.602 1.00 80.50 87 ASP A O 1
ATOM 664 N N . ALA A 1 88 ? 19.105 -15.294 0.059 1.00 81.12 88 ALA A N 1
ATOM 665 C CA . ALA A 1 88 ? 19.459 -14.088 -0.681 1.00 81.12 88 ALA A CA 1
ATOM 666 C C . ALA A 1 88 ? 18.415 -12.975 -0.482 1.00 81.12 88 ALA A C 1
ATOM 668 O O . ALA A 1 88 ? 17.215 -13.266 -0.400 1.00 81.12 88 ALA A O 1
ATOM 669 N N . PRO A 1 89 ? 18.844 -11.697 -0.466 1.00 83.12 89 PRO A N 1
ATOM 670 C CA . PRO A 1 89 ? 17.930 -10.572 -0.350 1.00 83.12 89 PRO A CA 1
ATOM 671 C C . PRO A 1 89 ? 16.963 -10.521 -1.530 1.00 83.12 89 PRO A C 1
ATOM 673 O O . PRO A 1 89 ? 17.324 -10.832 -2.668 1.00 83.12 89 PRO A O 1
ATOM 676 N N . ILE A 1 90 ? 15.731 -10.090 -1.266 1.00 91.06 90 ILE A N 1
ATOM 677 C CA . ILE A 1 90 ? 14.749 -9.892 -2.331 1.00 91.06 90 ILE A CA 1
ATOM 678 C C . ILE A 1 90 ? 14.856 -8.489 -2.913 1.00 91.06 90 ILE A C 1
ATOM 680 O O . ILE A 1 90 ? 15.178 -7.516 -2.225 1.00 91.06 90 ILE A O 1
ATOM 684 N N . ARG A 1 91 ? 14.541 -8.384 -4.200 1.00 93.50 91 ARG A N 1
ATOM 685 C CA . ARG A 1 91 ? 14.563 -7.127 -4.938 1.00 93.50 91 ARG A CA 1
ATOM 686 C C . ARG A 1 91 ? 13.130 -6.687 -5.161 1.00 93.50 91 ARG A C 1
ATOM 688 O O . ARG A 1 91 ? 12.376 -7.350 -5.868 1.00 93.50 91 ARG A O 1
ATOM 695 N N . MET A 1 92 ? 12.729 -5.600 -4.525 1.00 95.62 92 MET A N 1
ATOM 696 C CA . MET A 1 92 ? 11.357 -5.108 -4.568 1.00 95.62 92 MET A CA 1
ATOM 697 C C . MET A 1 92 ? 11.262 -3.860 -5.425 1.00 95.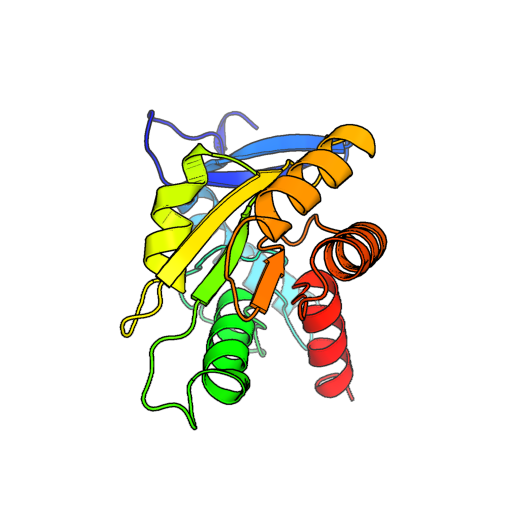62 92 MET A C 1
ATOM 699 O O . MET A 1 92 ? 12.018 -2.914 -5.224 1.00 95.62 92 MET A O 1
ATOM 703 N N . GLY A 1 93 ? 10.298 -3.848 -6.341 1.00 97.19 93 GLY A N 1
ATOM 704 C CA . GLY A 1 93 ? 9.883 -2.638 -7.035 1.00 97.19 93 GLY A CA 1
ATOM 705 C C . GLY A 1 93 ? 8.705 -2.003 -6.350 1.00 97.19 93 GLY A C 1
ATOM 706 O O . GLY A 1 93 ? 7.674 -2.638 -6.192 1.00 97.19 93 GLY A O 1
ATOM 707 N N . ILE A 1 94 ? 8.847 -0.755 -5.934 1.00 97.19 94 ILE A N 1
ATOM 708 C CA . ILE A 1 94 ? 7.785 -0.026 -5.264 1.00 97.19 94 ILE A CA 1
ATOM 709 C C . ILE A 1 94 ? 7.345 1.126 -6.152 1.00 97.19 94 ILE A C 1
ATOM 711 O O . ILE A 1 94 ? 8.160 1.939 -6.586 1.00 97.19 94 ILE A O 1
ATOM 715 N N . VAL A 1 95 ? 6.043 1.192 -6.403 1.00 97.69 95 VAL A N 1
ATOM 716 C CA . VAL A 1 95 ? 5.403 2.328 -7.060 1.00 97.69 95 VAL A CA 1
ATOM 717 C C . VAL A 1 95 ? 4.607 3.076 -6.007 1.00 97.69 95 VAL A C 1
ATOM 719 O O . VAL A 1 95 ? 3.653 2.528 -5.455 1.00 97.69 95 VAL A O 1
ATOM 722 N N . GLY A 1 96 ? 5.023 4.300 -5.696 1.00 95.44 96 GLY A N 1
ATOM 723 C CA . GLY A 1 96 ? 4.342 5.172 -4.736 1.00 95.44 96 GLY A CA 1
ATOM 724 C C . GLY A 1 96 ? 3.736 6.405 -5.408 1.00 95.44 96 GLY A C 1
ATOM 725 O O . GLY A 1 96 ? 4.079 6.712 -6.549 1.00 95.44 96 GLY A O 1
ATOM 726 N N . PRO A 1 97 ? 2.855 7.143 -4.715 1.00 92.50 97 PRO A N 1
ATOM 727 C CA . PRO A 1 97 ? 2.131 8.268 -5.298 1.00 92.50 97 PRO A CA 1
ATOM 728 C C . PRO A 1 97 ? 3.015 9.485 -5.609 1.00 92.50 97 PRO A C 1
ATOM 730 O O . PRO A 1 97 ? 2.695 10.230 -6.528 1.00 92.50 97 PRO A O 1
ATOM 733 N N . ALA A 1 98 ? 4.124 9.696 -4.887 1.00 91.50 98 ALA A N 1
ATOM 734 C CA . ALA A 1 98 ? 4.962 10.888 -5.048 1.00 91.50 98 ALA A CA 1
ATOM 735 C C . ALA A 1 98 ? 6.452 10.616 -4.776 1.00 91.50 98 ALA A C 1
ATOM 737 O O . ALA A 1 98 ? 6.797 9.762 -3.955 1.00 91.50 98 ALA A O 1
ATOM 738 N N . LEU A 1 99 ? 7.347 11.369 -5.431 1.00 90.69 99 LEU A N 1
ATOM 739 C CA . LEU A 1 99 ? 8.804 11.216 -5.274 1.00 90.69 99 LEU A CA 1
ATOM 740 C C . LEU A 1 99 ? 9.280 11.527 -3.853 1.00 90.69 99 LEU A C 1
ATOM 742 O O . LEU A 1 99 ? 10.206 10.890 -3.353 1.00 90.69 99 LEU A O 1
ATOM 746 N N . GLU A 1 100 ? 8.613 12.456 -3.180 1.00 88.00 100 GLU A N 1
ATOM 747 C CA . GLU A 1 100 ? 8.890 12.865 -1.805 1.00 88.00 100 GLU A CA 1
ATOM 748 C C . GLU A 1 100 ? 8.707 11.709 -0.810 1.00 88.00 100 GLU A C 1
ATOM 750 O O . GLU A 1 100 ? 9.317 11.704 0.258 1.00 88.00 100 GLU A O 1
ATOM 755 N N . GLN A 1 101 ? 7.935 10.679 -1.175 1.00 85.50 101 GLN A N 1
ATOM 756 C CA . GLN A 1 101 ? 7.747 9.494 -0.342 1.00 85.50 101 GLN A CA 1
ATOM 757 C C . GLN A 1 101 ? 8.853 8.444 -0.494 1.00 85.50 101 GLN A C 1
ATOM 759 O O . GLN A 1 101 ? 8.868 7.469 0.259 1.00 85.50 101 GLN A O 1
ATOM 764 N N . LYS A 1 102 ? 9.818 8.646 -1.402 1.00 91.25 102 LYS A N 1
ATOM 765 C CA . LYS A 1 102 ? 10.900 7.685 -1.664 1.00 91.25 102 LYS A CA 1
ATOM 766 C C . LYS A 1 102 ? 11.641 7.274 -0.391 1.00 91.25 102 LYS A C 1
ATOM 768 O O . LYS A 1 102 ? 11.883 6.087 -0.194 1.00 91.25 102 LYS A O 1
ATOM 773 N N . ARG A 1 103 ? 11.982 8.228 0.485 1.00 88.56 103 ARG A N 1
ATOM 774 C CA . ARG A 1 103 ? 12.706 7.933 1.734 1.00 88.56 103 ARG A CA 1
ATOM 775 C C . ARG A 1 103 ? 11.896 7.009 2.649 1.00 88.56 103 ARG A C 1
ATOM 777 O O . ARG A 1 103 ? 12.404 5.971 3.052 1.00 88.56 103 ARG A O 1
ATOM 784 N N . MET A 1 104 ? 10.631 7.347 2.904 1.00 86.19 104 MET A N 1
ATOM 785 C CA . MET A 1 104 ? 9.741 6.556 3.769 1.00 86.19 104 MET A CA 1
ATOM 786 C C . MET A 1 104 ? 9.513 5.146 3.215 1.00 86.19 104 MET A C 1
ATOM 788 O O . MET A 1 104 ? 9.512 4.165 3.954 1.00 86.19 104 MET A O 1
ATOM 792 N N . VAL A 1 105 ? 9.369 5.035 1.894 1.00 88.75 105 VAL A N 1
ATOM 793 C CA . VAL A 1 105 ? 9.239 3.752 1.199 1.00 88.75 105 VAL A CA 1
ATOM 794 C C . VAL A 1 105 ? 10.500 2.901 1.373 1.00 88.75 105 VAL A C 1
ATOM 796 O O . VAL A 1 105 ? 10.399 1.725 1.719 1.00 88.75 105 VAL A O 1
ATOM 799 N N . ILE A 1 106 ? 11.690 3.477 1.190 1.00 88.88 106 ILE A N 1
ATOM 800 C CA . ILE A 1 106 ? 12.955 2.756 1.390 1.00 88.88 106 ILE A CA 1
ATOM 801 C C . ILE A 1 106 ? 13.109 2.314 2.851 1.00 88.88 106 ILE A C 1
ATOM 803 O O . ILE A 1 106 ? 13.477 1.171 3.096 1.00 88.88 106 ILE A O 1
ATOM 807 N N . GLU A 1 107 ? 12.775 3.160 3.826 1.00 88.50 107 GLU A N 1
ATOM 808 C CA . GLU A 1 107 ? 12.823 2.801 5.253 1.00 88.50 107 GLU A CA 1
ATOM 809 C C . GLU A 1 107 ? 11.849 1.667 5.619 1.00 88.50 107 GLU A C 1
ATOM 811 O O . GLU A 1 107 ? 12.150 0.817 6.464 1.00 88.50 107 GLU A O 1
ATOM 816 N N . LYS A 1 108 ? 10.675 1.637 4.980 1.00 88.25 108 LYS A N 1
ATOM 817 C CA . LYS A 1 108 ? 9.662 0.592 5.168 1.00 88.25 108 LYS A CA 1
ATOM 818 C C . LYS A 1 108 ? 10.106 -0.739 4.561 1.00 88.25 108 LYS A C 1
ATOM 820 O O . LYS A 1 108 ? 10.075 -1.756 5.252 1.00 88.25 108 LYS A O 1
ATOM 825 N N . TRP A 1 109 ? 10.523 -0.733 3.295 1.00 89.75 109 TRP A N 1
ATOM 826 C CA . TRP A 1 109 ? 10.740 -1.951 2.507 1.00 89.75 109 TRP A CA 1
ATOM 827 C C . TRP A 1 109 ? 12.197 -2.432 2.471 1.00 89.75 109 TRP A C 1
ATOM 829 O O . TRP A 1 109 ? 12.441 -3.617 2.277 1.00 89.75 109 TRP A O 1
ATOM 839 N N . GLY A 1 110 ? 13.176 -1.557 2.700 1.00 84.94 110 GLY A N 1
ATOM 840 C CA . GLY A 1 110 ? 14.612 -1.865 2.631 1.00 84.94 110 GLY A CA 1
ATOM 841 C C . GLY A 1 110 ? 15.185 -2.587 3.855 1.00 84.94 110 GLY A C 1
ATOM 842 O O . GLY A 1 110 ? 16.400 -2.677 4.013 1.00 84.94 110 GLY A O 1
ATOM 843 N N . LYS A 1 111 ? 14.337 -3.083 4.759 1.00 80.50 111 LYS A N 1
ATOM 844 C CA . LYS A 1 111 ? 14.774 -3.830 5.945 1.00 80.50 111 LYS A CA 1
ATOM 845 C C . LYS A 1 111 ? 15.281 -5.225 5.561 1.00 80.50 111 LYS A C 1
ATOM 847 O O . LYS A 1 111 ? 14.788 -5.819 4.610 1.00 80.50 111 LYS A O 1
ATOM 852 N N . GLY A 1 112 ? 16.224 -5.770 6.335 1.00 72.06 112 GLY A N 1
ATOM 853 C CA . GLY A 1 112 ? 16.664 -7.168 6.200 1.00 72.06 112 GLY A CA 1
ATOM 854 C C . GLY A 1 112 ? 17.426 -7.480 4.906 1.00 72.06 112 GLY A C 1
ATOM 855 O O . GLY A 1 112 ? 17.173 -8.508 4.293 1.00 72.06 112 GLY A O 1
ATOM 856 N N . ASN A 1 113 ? 18.337 -6.594 4.487 1.00 72.69 113 ASN A N 1
ATOM 857 C CA . ASN A 1 113 ? 19.134 -6.665 3.248 1.00 72.69 113 ASN A CA 1
ATOM 858 C C . ASN A 1 113 ? 18.348 -6.558 1.932 1.00 72.69 113 ASN A C 1
ATOM 860 O O . ASN A 1 113 ? 18.952 -6.620 0.863 1.00 72.69 113 ASN A O 1
ATOM 864 N N . ASN A 1 114 ? 17.034 -6.349 1.976 1.00 84.75 114 ASN A N 1
ATOM 865 C CA . ASN A 1 114 ? 16.227 -6.182 0.774 1.00 84.75 114 ASN A CA 1
ATOM 866 C C . ASN A 1 114 ? 16.658 -4.955 -0.037 1.00 84.75 114 ASN A C 1
ATOM 868 O O . ASN A 1 114 ? 16.866 -3.872 0.511 1.00 84.75 114 ASN A O 1
ATOM 872 N N . SER A 1 115 ? 16.721 -5.096 -1.361 1.00 90.12 115 SER A N 1
ATOM 873 C CA . SER A 1 115 ? 16.975 -3.961 -2.250 1.00 90.12 115 SER A CA 1
ATOM 874 C C . SER A 1 115 ? 15.660 -3.399 -2.777 1.00 90.12 115 SER A C 1
ATOM 876 O O . SER A 1 115 ? 14.795 -4.166 -3.208 1.00 90.12 115 SER A O 1
ATOM 878 N N . VAL A 1 116 ? 15.529 -2.076 -2.812 1.00 94.12 116 VAL A N 1
ATOM 879 C CA . VAL A 1 116 ? 14.294 -1.396 -3.218 1.00 94.12 116 VAL A CA 1
ATOM 880 C C . VAL A 1 116 ? 14.555 -0.511 -4.437 1.00 94.12 116 VAL A C 1
ATOM 882 O O . VAL A 1 116 ? 15.351 0.424 -4.368 1.00 94.12 116 VAL A O 1
ATOM 885 N N . CYS A 1 117 ? 13.859 -0.793 -5.540 1.00 95.00 117 CYS A N 1
ATOM 886 C CA . CYS A 1 117 ? 13.721 0.083 -6.700 1.00 95.00 117 CYS A CA 1
ATOM 887 C C . CYS A 1 117 ? 12.428 0.917 -6.525 1.00 95.00 117 CYS A C 1
ATOM 889 O O . CYS A 1 117 ? 11.404 0.367 -6.130 1.00 95.00 117 CYS A O 1
ATOM 891 N N . PHE A 1 118 ? 12.458 2.242 -6.736 1.00 96.31 118 PHE A N 1
ATOM 892 C CA . PHE A 1 118 ? 11.295 3.121 -6.510 1.00 96.31 118 PHE A CA 1
ATOM 893 C C . PHE A 1 118 ? 10.974 3.978 -7.732 1.00 96.31 118 PHE A C 1
ATOM 895 O O . PHE A 1 118 ? 11.846 4.699 -8.214 1.00 96.31 118 PHE A O 1
ATOM 902 N N . GLU A 1 119 ? 9.709 3.962 -8.148 1.00 97.50 119 GLU A N 1
ATOM 903 C CA . GLU A 1 119 ? 9.148 4.874 -9.147 1.00 97.50 119 GLU A CA 1
ATOM 904 C C . GLU A 1 119 ? 7.932 5.606 -8.565 1.00 97.50 119 GLU A C 1
ATOM 906 O O . GLU A 1 119 ? 7.165 5.046 -7.779 1.00 97.50 119 GLU A O 1
ATOM 911 N N . ALA A 1 120 ? 7.742 6.864 -8.963 1.00 96.50 120 ALA A N 1
ATOM 912 C CA . ALA A 1 120 ? 6.569 7.643 -8.580 1.00 96.50 120 ALA A CA 1
ATOM 913 C C . ALA A 1 120 ? 5.526 7.651 -9.703 1.00 96.50 120 ALA A C 1
ATOM 915 O O . ALA A 1 120 ? 5.862 7.859 -10.872 1.00 96.50 120 ALA A O 1
ATOM 916 N N . LEU A 1 121 ? 4.264 7.453 -9.331 1.00 96.62 121 LEU A N 1
ATOM 917 C CA . LEU A 1 121 ? 3.096 7.539 -10.201 1.00 96.62 121 LEU A CA 1
ATOM 918 C C . LEU A 1 121 ? 1.892 7.922 -9.340 1.00 96.62 121 LEU A C 1
ATOM 920 O O . LEU A 1 121 ? 1.531 7.153 -8.449 1.00 96.62 121 LEU A O 1
ATOM 924 N N . SER A 1 122 ? 1.249 9.064 -9.604 1.00 94.25 122 SER A N 1
ATOM 925 C CA . SER A 1 122 ? 0.033 9.402 -8.857 1.00 94.25 122 SER A CA 1
ATOM 926 C C . SER A 1 122 ? -1.052 8.356 -9.145 1.00 94.25 122 SER A C 1
ATOM 928 O O . SER A 1 122 ? -1.393 8.116 -10.302 1.00 94.25 122 SER A O 1
ATOM 930 N N . PRO A 1 123 ? -1.650 7.738 -8.119 1.00 92.25 123 PRO A N 1
ATOM 931 C CA . PRO A 1 123 ? -2.746 6.800 -8.302 1.00 92.25 123 PRO A CA 1
ATOM 932 C C . PRO A 1 123 ? -4.084 7.497 -8.595 1.00 92.25 123 PRO A C 1
ATOM 934 O O . PRO A 1 123 ? -5.087 6.810 -8.796 1.00 92.25 123 PRO A O 1
ATOM 937 N N . TYR A 1 124 ? -4.123 8.831 -8.544 1.00 90.69 124 TYR A N 1
ATOM 938 C CA . TYR A 1 124 ? -5.345 9.624 -8.646 1.00 90.69 124 TYR A CA 1
ATOM 939 C C . TYR A 1 124 ? -5.399 10.461 -9.919 1.00 90.69 124 TYR A C 1
ATOM 941 O O . TYR A 1 124 ? -6.480 10.593 -10.488 1.00 90.69 124 TYR A O 1
ATOM 949 N N . THR A 1 125 ? -4.263 11.000 -10.366 1.00 91.31 125 THR A N 1
ATOM 950 C CA . THR A 1 125 ? -4.207 11.924 -11.507 1.00 91.31 125 THR A CA 1
ATOM 951 C C . THR A 1 125 ? -3.461 11.374 -12.714 1.00 91.31 125 THR A C 1
ATOM 953 O O . THR A 1 125 ? -3.632 11.928 -13.796 1.00 91.31 125 THR A O 1
ATOM 956 N N . ALA A 1 126 ? -2.670 10.304 -12.560 1.00 93.31 126 ALA A N 1
ATOM 957 C CA . ALA A 1 126 ? -1.880 9.795 -13.672 1.00 93.31 126 ALA A CA 1
ATOM 958 C C . ALA A 1 126 ? -2.758 9.212 -14.781 1.00 93.31 126 ALA A C 1
ATOM 960 O O . ALA A 1 126 ? -3.653 8.395 -14.526 1.00 93.31 126 ALA A O 1
ATOM 961 N N . ASP A 1 127 ? -2.450 9.591 -16.015 1.00 95.44 127 ASP A N 1
ATOM 962 C CA . ASP A 1 127 ? -3.113 9.045 -17.189 1.00 95.44 127 ASP A CA 1
ATOM 963 C C . ASP A 1 127 ? -2.531 7.685 -17.626 1.00 95.44 127 ASP A C 1
ATOM 965 O O . ASP A 1 127 ? -1.596 7.126 -17.040 1.00 95.44 127 ASP A O 1
ATOM 969 N N . GLU A 1 128 ? -3.127 7.108 -18.671 1.00 95.31 128 GLU A N 1
ATOM 970 C CA . GLU A 1 128 ? -2.697 5.817 -19.204 1.00 95.31 128 GLU A CA 1
ATOM 971 C C . GLU A 1 128 ? -1.262 5.851 -19.750 1.00 95.31 128 GLU A C 1
ATOM 973 O O . GLU A 1 128 ? -0.500 4.911 -19.530 1.00 95.31 128 GLU A O 1
ATOM 978 N N . SER A 1 129 ? -0.857 6.942 -20.401 1.00 97.06 129 SER A N 1
ATOM 979 C CA . SER A 1 129 ? 0.490 7.094 -20.954 1.00 97.06 129 SER A CA 1
ATOM 980 C C . SER A 1 129 ? 1.551 7.176 -19.852 1.00 97.06 129 SER A C 1
ATOM 982 O O . SER A 1 129 ? 2.608 6.542 -19.942 1.00 97.06 129 SER A O 1
ATOM 984 N N . GLU A 1 130 ? 1.252 7.885 -18.764 1.00 97.44 130 GLU A N 1
ATOM 985 C CA . GLU A 1 130 ? 2.113 7.998 -17.594 1.00 97.44 130 GLU A CA 1
ATOM 986 C C . GLU A 1 130 ? 2.251 6.658 -16.875 1.00 97.44 130 GLU A C 1
ATOM 988 O O . GLU A 1 130 ? 3.363 6.270 -16.499 1.00 97.44 130 GLU A O 1
ATOM 993 N N . MET A 1 131 ? 1.144 5.920 -16.745 1.00 98.00 131 MET A N 1
ATOM 994 C CA . MET A 1 131 ? 1.128 4.573 -16.180 1.00 98.00 131 MET A CA 1
ATOM 995 C C . MET A 1 131 ? 1.978 3.603 -17.006 1.00 98.00 131 MET A C 1
ATOM 997 O O . MET A 1 131 ? 2.819 2.902 -16.439 1.00 98.00 131 MET A O 1
ATOM 1001 N N . LEU A 1 132 ? 1.814 3.592 -18.334 1.00 98.00 132 LEU A N 1
ATOM 1002 C CA . LEU A 1 132 ? 2.605 2.759 -19.245 1.00 98.00 132 LEU A CA 1
ATOM 1003 C C . LEU A 1 132 ? 4.099 3.086 -19.139 1.00 98.00 132 LEU A C 1
ATOM 1005 O O . LEU A 1 132 ? 4.924 2.184 -18.988 1.00 98.00 132 LEU A O 1
ATOM 1009 N N . ARG A 1 133 ? 4.454 4.375 -19.140 1.00 98.19 133 ARG A N 1
ATOM 1010 C CA . ARG A 1 133 ? 5.844 4.826 -18.995 1.00 98.19 133 ARG A CA 1
ATOM 1011 C C . ARG A 1 133 ? 6.442 4.412 -17.649 1.00 98.19 133 ARG A C 1
ATOM 1013 O O . ARG A 1 133 ? 7.597 3.993 -17.596 1.00 98.19 133 ARG A O 1
ATOM 1020 N N . CYS A 1 134 ? 5.682 4.526 -16.560 1.00 98.25 134 CYS A N 1
ATOM 1021 C CA . CYS A 1 134 ? 6.119 4.085 -15.235 1.00 98.25 134 CYS A CA 1
ATOM 1022 C C . CYS A 1 134 ? 6.340 2.564 -15.198 1.00 98.25 134 CYS A C 1
ATOM 1024 O O . CYS A 1 134 ? 7.381 2.102 -14.732 1.00 98.25 134 CYS A O 1
ATOM 1026 N N . ALA A 1 135 ? 5.417 1.784 -15.766 1.00 98.12 135 ALA A N 1
ATOM 1027 C CA . ALA A 1 135 ? 5.550 0.334 -15.862 1.00 98.12 135 ALA A CA 1
ATOM 1028 C C . ALA A 1 135 ? 6.765 -0.090 -16.708 1.00 98.12 135 ALA A C 1
ATOM 1030 O O . ALA A 1 135 ? 7.482 -1.009 -16.321 1.00 98.12 135 ALA A O 1
ATOM 1031 N N . GLN A 1 136 ? 7.051 0.603 -17.815 1.00 98.00 136 GLN A N 1
ATOM 1032 C CA . GLN A 1 136 ? 8.238 0.356 -18.646 1.00 98.00 136 GLN A CA 1
ATOM 1033 C C . GLN A 1 136 ? 9.542 0.646 -17.898 1.00 98.00 136 GLN A C 1
ATOM 1035 O O . GLN A 1 136 ? 10.461 -0.171 -17.931 1.00 98.00 136 GLN A O 1
ATOM 1040 N N . LYS A 1 137 ? 9.618 1.773 -17.175 1.00 97.81 137 LYS A N 1
ATOM 1041 C CA . LYS A 1 137 ? 10.756 2.056 -16.285 1.00 97.81 137 LYS A CA 1
ATOM 1042 C C . LYS A 1 137 ? 10.925 0.952 -15.248 1.00 97.81 137 LYS A C 1
ATOM 1044 O O . LYS A 1 137 ? 12.032 0.458 -15.057 1.00 97.81 137 LYS A O 1
ATOM 1049 N N . MET A 1 138 ? 9.817 0.520 -14.642 1.00 97.88 138 MET A N 1
ATOM 1050 C CA . MET A 1 138 ? 9.827 -0.552 -13.654 1.00 97.88 138 MET A CA 1
ATOM 1051 C C . MET A 1 138 ? 10.288 -1.896 -14.236 1.00 97.88 138 MET A C 1
ATOM 1053 O O . MET A 1 138 ? 10.989 -2.638 -13.557 1.00 97.88 138 MET A O 1
ATOM 1057 N N . ALA A 1 139 ? 9.966 -2.192 -15.499 1.00 96.69 139 ALA A N 1
ATOM 1058 C CA . ALA A 1 139 ? 10.431 -3.394 -16.195 1.00 96.69 139 ALA A CA 1
ATOM 1059 C C . ALA A 1 139 ? 11.953 -3.407 -16.424 1.00 96.69 139 ALA A C 1
ATOM 1061 O O . ALA A 1 139 ? 12.556 -4.479 -16.468 1.00 96.69 139 ALA A O 1
ATOM 1062 N N . GLY A 1 140 ? 12.574 -2.228 -16.540 1.00 95.56 140 GLY A N 1
ATOM 1063 C CA . GLY A 1 140 ? 14.029 -2.081 -16.605 1.00 95.56 140 GLY A CA 1
ATOM 1064 C C . GLY A 1 140 ? 14.738 -2.431 -15.293 1.00 95.56 140 GLY A C 1
ATOM 1065 O O . GLY A 1 140 ? 15.932 -2.734 -15.305 1.00 95.56 140 GLY A O 1
ATOM 1066 N N . HIS A 1 141 ? 14.020 -2.439 -14.164 1.00 94.38 141 HIS A N 1
ATOM 1067 C CA . HIS A 1 141 ? 14.569 -2.855 -12.877 1.00 94.38 141 HIS A CA 1
ATOM 1068 C C . HIS A 1 141 ? 14.489 -4.379 -12.715 1.00 94.38 141 HIS A C 1
ATOM 1070 O O . HIS A 1 141 ? 13.470 -5.018 -12.982 1.00 94.38 141 HIS A O 1
ATOM 1076 N N . ASN A 1 142 ? 15.562 -4.991 -12.212 1.00 89.81 142 ASN A N 1
ATOM 1077 C CA . ASN A 1 142 ? 15.600 -6.431 -11.948 1.00 89.81 142 ASN A CA 1
ATOM 1078 C C . ASN A 1 142 ? 14.964 -6.751 -10.584 1.00 89.81 142 ASN A C 1
ATOM 1080 O O . ASN A 1 142 ? 15.660 -7.111 -9.636 1.00 89.81 142 ASN A O 1
ATOM 1084 N N . CYS A 1 143 ? 13.649 -6.555 -10.480 1.00 94.06 143 CYS A N 1
ATOM 1085 C CA . CYS A 1 143 ? 12.882 -6.711 -9.245 1.00 94.06 143 CYS A CA 1
ATOM 1086 C C . CYS A 1 143 ? 12.084 -8.053 -9.277 1.00 94.06 143 CYS A C 1
ATOM 1088 O O . CYS A 1 143 ? 11.555 -8.467 -10.310 1.00 94.06 143 CYS A O 1
ATOM 1090 N N . ASP A 1 144 ? 12.056 -8.788 -8.158 1.00 92.81 144 ASP A N 1
ATOM 1091 C CA . ASP A 1 144 ? 11.423 -10.114 -8.001 1.00 92.81 144 ASP A CA 1
ATOM 1092 C C . ASP A 1 144 ? 9.899 -10.017 -7.820 1.00 92.81 144 ASP A C 1
ATOM 1094 O O . ASP A 1 144 ? 9.142 -10.912 -8.209 1.00 92.81 144 ASP A O 1
ATOM 1098 N N . VAL A 1 145 ? 9.456 -8.910 -7.225 1.00 95.88 145 VAL A N 1
ATOM 1099 C CA . VAL A 1 145 ? 8.059 -8.561 -6.962 1.00 95.88 145 VAL A CA 1
ATOM 1100 C C . VAL A 1 145 ? 7.894 -7.049 -7.067 1.00 95.88 145 VAL A C 1
ATOM 1102 O O . VAL A 1 145 ? 8.817 -6.297 -6.744 1.00 95.88 145 VAL A O 1
ATOM 1105 N N . ILE A 1 146 ? 6.722 -6.603 -7.516 1.00 97.81 146 ILE A N 1
ATOM 1106 C CA . ILE A 1 146 ? 6.359 -5.186 -7.568 1.00 97.81 146 ILE A CA 1
ATOM 1107 C C . ILE A 1 146 ? 5.175 -4.927 -6.637 1.00 97.81 146 ILE A C 1
ATOM 1109 O O . ILE A 1 146 ? 4.217 -5.697 -6.609 1.00 97.81 146 ILE A O 1
ATOM 1113 N N . ILE A 1 147 ? 5.226 -3.830 -5.890 1.00 97.50 147 ILE A N 1
ATOM 1114 C CA . ILE A 1 147 ? 4.205 -3.384 -4.949 1.00 97.50 147 ILE A CA 1
ATOM 1115 C C . ILE A 1 147 ? 3.701 -2.020 -5.413 1.00 97.50 147 ILE A C 1
ATOM 1117 O O . ILE A 1 147 ? 4.463 -1.057 -5.500 1.00 97.50 147 ILE A O 1
ATOM 1121 N N . LEU A 1 148 ? 2.405 -1.937 -5.697 1.00 97.50 148 LEU A N 1
ATOM 1122 C CA . LEU A 1 148 ? 1.726 -0.670 -5.963 1.00 97.50 148 LEU A CA 1
ATOM 1123 C C . LEU A 1 148 ? 1.313 -0.067 -4.611 1.00 97.50 148 LEU A C 1
ATOM 1125 O O . LEU A 1 148 ? 0.190 -0.278 -4.161 1.00 97.50 148 LEU A O 1
ATOM 1129 N N . ASP A 1 149 ? 2.239 0.603 -3.918 1.00 95.50 149 ASP A N 1
ATOM 1130 C CA . ASP A 1 149 ? 2.157 0.986 -2.496 1.00 95.50 149 ASP A CA 1
ATOM 1131 C C . ASP A 1 149 ? 1.266 2.217 -2.252 1.00 95.50 149 ASP A C 1
ATOM 1133 O O . ASP A 1 149 ? 1.686 3.234 -1.705 1.00 95.50 149 ASP A O 1
ATOM 1137 N N . CYS A 1 150 ? 0.005 2.128 -2.673 1.00 94.69 150 CYS A N 1
ATOM 1138 C CA . CYS A 1 150 ? -1.049 3.069 -2.318 1.00 94.69 150 CYS A CA 1
ATOM 1139 C C . CYS A 1 150 ? -2.426 2.416 -2.462 1.00 94.69 150 CYS A C 1
ATOM 1141 O O . CYS A 1 150 ? -2.682 1.655 -3.398 1.00 94.69 150 CYS A O 1
ATOM 1143 N N . MET A 1 151 ? -3.363 2.793 -1.589 1.00 94.00 151 MET A N 1
ATOM 1144 C CA . MET A 1 151 ? -4.765 2.385 -1.717 1.00 94.00 151 MET A CA 1
ATOM 1145 C C . MET A 1 151 ? -5.460 2.979 -2.941 1.00 94.00 151 MET A C 1
ATOM 1147 O O . MET A 1 151 ? -6.536 2.503 -3.292 1.00 94.00 151 MET A O 1
ATOM 1151 N N . GLY A 1 152 ? -4.875 3.988 -3.595 1.00 93.88 152 GLY A N 1
ATOM 1152 C CA . GLY A 1 152 ? -5.401 4.609 -4.808 1.00 93.88 152 GLY A CA 1
ATOM 1153 C C . GLY A 1 152 ? -5.273 3.744 -6.074 1.00 93.88 152 GLY A C 1
ATOM 1154 O O . GLY A 1 152 ? -6.138 3.827 -6.949 1.00 93.88 152 GLY A O 1
ATOM 1155 N N . PHE A 1 153 ? -4.271 2.859 -6.160 1.00 96.31 153 PHE A N 1
ATOM 1156 C CA . PHE A 1 153 ? -4.014 2.054 -7.364 1.00 96.31 153 PHE A CA 1
ATOM 1157 C C . PHE A 1 153 ? -5.096 1.000 -7.630 1.00 96.31 153 PHE A C 1
ATOM 1159 O O . PHE A 1 153 ? -5.643 0.381 -6.715 1.00 96.31 153 PHE A O 1
ATOM 1166 N N . THR A 1 154 ? -5.4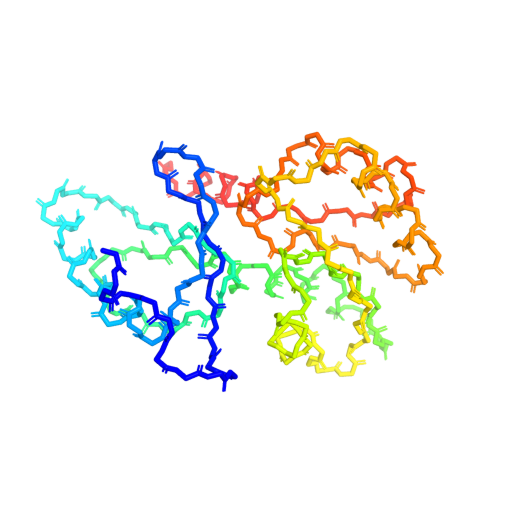41 0.797 -8.902 1.00 95.75 154 THR A N 1
ATOM 1167 C CA . THR A 1 154 ? -6.590 -0.009 -9.357 1.00 95.75 154 THR A CA 1
ATOM 1168 C C . THR A 1 154 ? -6.191 -1.397 -9.862 1.00 95.75 154 THR A C 1
ATOM 1170 O O . THR A 1 154 ? -5.014 -1.695 -10.060 1.00 95.75 154 THR A O 1
ATOM 1173 N N . GLY A 1 155 ? -7.195 -2.250 -10.104 1.00 96.94 155 GLY A N 1
ATOM 1174 C CA . GLY A 1 155 ? -7.009 -3.512 -10.830 1.00 96.94 155 GLY A CA 1
ATOM 1175 C C . GLY A 1 155 ? -6.421 -3.292 -12.228 1.00 96.94 155 GLY A C 1
ATOM 1176 O O . GLY A 1 155 ? -5.446 -3.951 -12.568 1.00 96.94 155 GLY A O 1
ATOM 1177 N N . LYS A 1 156 ? -6.898 -2.271 -12.961 1.00 96.31 156 LYS A N 1
ATOM 1178 C CA . LYS A 1 156 ? -6.326 -1.862 -14.258 1.00 96.31 156 LYS A CA 1
ATOM 1179 C C . LYS A 1 156 ? -4.827 -1.563 -14.146 1.00 96.31 156 LYS A C 1
ATOM 1181 O O . LYS A 1 156 ? -4.043 -2.069 -14.938 1.00 96.31 156 LYS A O 1
ATOM 1186 N N . ALA A 1 157 ? -4.407 -0.804 -13.128 1.00 97.19 157 ALA A N 1
ATOM 1187 C CA . ALA A 1 157 ? -2.983 -0.547 -12.901 1.00 97.19 157 ALA A CA 1
ATOM 1188 C C . ALA A 1 157 ? -2.206 -1.848 -12.645 1.00 97.19 157 ALA A C 1
ATOM 1190 O O . ALA A 1 157 ? -1.146 -2.064 -13.226 1.00 97.19 157 ALA A O 1
ATOM 1191 N N . LYS A 1 158 ? -2.753 -2.759 -11.832 1.00 98.12 158 LYS A N 1
ATOM 1192 C CA . LYS A 1 158 ? -2.146 -4.075 -11.591 1.00 98.12 158 LYS A CA 1
ATOM 1193 C C . LYS A 1 158 ? -1.967 -4.878 -12.884 1.00 98.12 158 LYS A C 1
ATOM 1195 O O . LYS A 1 158 ? -0.905 -5.463 -13.075 1.00 98.12 158 LYS A O 1
ATOM 1200 N N . GLU A 1 159 ? -2.977 -4.905 -13.749 1.00 98.12 159 GLU A N 1
ATOM 1201 C CA . GLU A 1 159 ? -2.944 -5.605 -15.040 1.00 98.12 159 GLU A CA 1
ATOM 1202 C C . GLU A 1 159 ? -1.885 -5.017 -15.976 1.00 98.12 159 GLU A C 1
ATOM 1204 O O . GLU A 1 159 ? -1.062 -5.763 -16.502 1.00 98.12 159 GLU A O 1
ATOM 1209 N N . VAL A 1 160 ? -1.836 -3.687 -16.108 1.00 98.19 160 VAL A N 1
ATOM 1210 C CA . VAL A 1 160 ? -0.834 -2.983 -16.926 1.00 98.19 160 VAL A CA 1
ATOM 1211 C C . VAL A 1 160 ? 0.585 -3.298 -16.453 1.00 98.19 160 VAL A C 1
ATOM 1213 O O . VAL A 1 160 ? 1.436 -3.702 -17.249 1.00 98.19 160 VAL A O 1
ATOM 1216 N N . PHE A 1 161 ? 0.846 -3.170 -15.149 1.00 98.44 161 PHE A N 1
ATOM 1217 C CA . PHE A 1 161 ? 2.162 -3.479 -14.593 1.00 98.44 161 PHE A CA 1
ATOM 1218 C C . PHE A 1 161 ? 2.519 -4.958 -14.768 1.00 98.44 161 PHE A C 1
ATOM 1220 O O . PHE A 1 161 ? 3.655 -5.261 -15.129 1.00 98.44 161 PHE A O 1
ATOM 1227 N N . ALA A 1 162 ? 1.579 -5.884 -14.564 1.00 98.12 162 ALA A N 1
ATOM 1228 C CA . ALA A 1 162 ? 1.826 -7.312 -14.763 1.00 98.12 162 ALA A CA 1
ATOM 1229 C C . ALA A 1 162 ? 2.163 -7.640 -16.227 1.00 98.12 162 ALA A C 1
ATOM 1231 O O . ALA A 1 162 ? 3.106 -8.390 -16.480 1.00 98.12 162 ALA A O 1
ATOM 1232 N N . ALA A 1 163 ? 1.430 -7.052 -17.177 1.00 98.06 163 ALA A N 1
ATOM 1233 C CA . ALA A 1 163 ? 1.615 -7.282 -18.607 1.00 98.06 163 ALA A CA 1
ATOM 1234 C C . ALA A 1 163 ? 2.973 -6.780 -19.118 1.00 98.06 163 ALA A C 1
ATOM 1236 O O . ALA A 1 163 ? 3.609 -7.465 -19.910 1.00 98.06 163 ALA A O 1
ATOM 1237 N N . ILE A 1 164 ? 3.429 -5.614 -18.648 1.00 97.94 164 ILE A N 1
ATOM 1238 C CA . ILE A 1 164 ? 4.674 -4.982 -19.117 1.00 97.94 164 ILE A CA 1
ATOM 1239 C C . ILE A 1 164 ? 5.907 -5.542 -18.409 1.00 97.94 164 ILE A C 1
ATOM 1241 O O . ILE A 1 164 ? 6.945 -5.757 -19.027 1.00 97.94 164 ILE A O 1
ATOM 1245 N N . THR A 1 165 ? 5.822 -5.741 -17.094 1.00 97.75 165 THR A N 1
ATOM 1246 C CA . THR A 1 165 ? 6.994 -6.126 -16.291 1.00 97.75 165 THR A CA 1
ATOM 1247 C C . THR A 1 165 ? 7.198 -7.637 -16.234 1.00 97.75 165 THR A C 1
ATOM 1249 O O . THR A 1 165 ? 8.279 -8.094 -15.864 1.00 97.75 165 THR A O 1
ATOM 1252 N N . HIS A 1 166 ? 6.159 -8.419 -16.552 1.00 96.69 166 HIS A N 1
ATOM 1253 C CA . HIS A 1 166 ? 6.119 -9.872 -16.369 1.00 96.69 166 HIS A CA 1
ATOM 1254 C C . HIS A 1 166 ? 6.457 -10.313 -14.930 1.00 96.69 166 HIS A C 1
ATOM 1256 O O . HIS A 1 166 ? 6.985 -11.404 -14.700 1.00 96.69 166 HIS A O 1
ATOM 1262 N N . ARG A 1 167 ? 6.166 -9.460 -13.934 1.00 96.56 167 ARG A N 1
ATOM 1263 C CA . ARG A 1 167 ? 6.397 -9.731 -12.507 1.00 96.56 167 ARG A CA 1
ATOM 1264 C C . ARG A 1 167 ? 5.099 -9.951 -11.742 1.00 96.56 167 ARG A C 1
ATOM 1266 O O . ARG A 1 167 ? 4.010 -9.565 -12.160 1.00 96.56 167 ARG A O 1
ATOM 1273 N N . ARG A 1 168 ? 5.238 -10.553 -10.557 1.00 96.00 168 ARG A N 1
ATOM 1274 C CA . ARG A 1 168 ? 4.156 -10.621 -9.568 1.00 96.00 168 ARG A CA 1
ATOM 1275 C C . ARG A 1 168 ? 3.889 -9.217 -9.034 1.00 96.00 16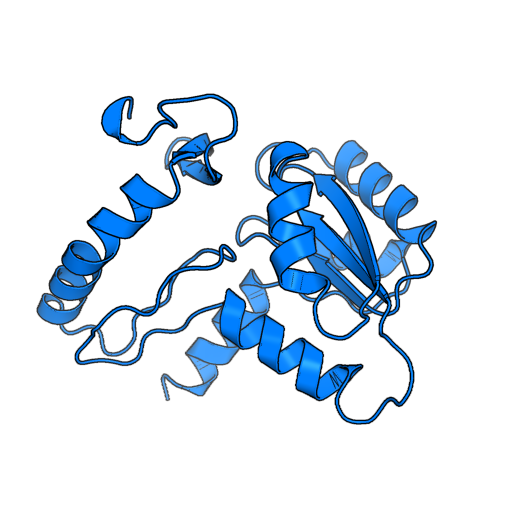8 ARG A C 1
ATOM 1277 O O . ARG A 1 168 ? 4.818 -8.557 -8.573 1.00 96.00 168 ARG A O 1
ATOM 1284 N N . ILE A 1 169 ? 2.625 -8.800 -9.069 1.00 97.75 169 ILE A N 1
ATOM 1285 C CA . ILE A 1 169 ? 2.190 -7.488 -8.584 1.00 97.75 169 ILE A CA 1
ATOM 1286 C C . ILE A 1 169 ? 1.356 -7.653 -7.310 1.00 97.75 169 ILE A C 1
ATOM 1288 O O . ILE A 1 169 ? 0.326 -8.338 -7.313 1.00 97.75 169 ILE A O 1
ATOM 1292 N N . ILE A 1 170 ? 1.765 -6.989 -6.234 1.00 97.38 170 ILE A N 1
ATOM 1293 C CA . ILE A 1 170 ? 0.993 -6.849 -5.000 1.00 97.38 170 ILE A CA 1
ATOM 1294 C C . ILE A 1 170 ? 0.205 -5.544 -5.072 1.00 97.38 170 ILE A C 1
ATOM 1296 O O . ILE A 1 170 ? 0.771 -4.463 -5.239 1.00 97.38 170 ILE A O 1
ATOM 1300 N N . LEU A 1 171 ? -1.119 -5.665 -4.955 1.00 97.56 171 LEU A N 1
ATOM 1301 C CA . LEU A 1 171 ? -2.038 -4.533 -4.940 1.00 97.56 171 LEU A CA 1
ATOM 1302 C C . LEU A 1 171 ? -2.747 -4.469 -3.573 1.00 97.56 171 LEU A C 1
ATOM 1304 O O . LEU A 1 171 ? -3.636 -5.299 -3.331 1.00 97.56 171 LEU A O 1
ATOM 1308 N N . PRO A 1 172 ? -2.415 -3.479 -2.721 1.00 95.56 172 PRO A N 1
ATOM 1309 C CA . PRO A 1 172 ? -2.945 -3.344 -1.365 1.00 95.56 172 PRO A CA 1
ATOM 1310 C C . PRO A 1 172 ? -4.473 -3.312 -1.331 1.00 95.56 172 PRO A C 1
ATOM 1312 O O . PRO A 1 172 ? -5.083 -4.012 -0.530 1.00 95.56 172 PRO A O 1
ATOM 1315 N N . ARG A 1 173 ? -5.100 -2.585 -2.268 1.00 95.00 173 ARG A N 1
ATOM 1316 C CA . ARG A 1 173 ? -6.563 -2.479 -2.383 1.00 95.00 173 ARG A CA 1
ATOM 1317 C C . ARG A 1 173 ? -7.246 -3.845 -2.471 1.00 95.00 173 ARG A C 1
ATOM 1319 O O . ARG A 1 173 ? -8.182 -4.117 -1.730 1.00 95.00 173 ARG A O 1
ATOM 1326 N N . SER A 1 174 ? -6.772 -4.706 -3.373 1.00 95.56 174 SER A N 1
ATOM 1327 C CA . SER A 1 174 ? -7.348 -6.045 -3.553 1.00 95.56 174 SER A CA 1
ATOM 1328 C C . SER A 1 174 ? -6.997 -7.002 -2.415 1.00 95.56 174 SER A C 1
ATOM 1330 O O . SER A 1 174 ? -7.793 -7.878 -2.095 1.00 95.56 174 SER A O 1
ATOM 1332 N N . LEU A 1 175 ? -5.815 -6.841 -1.809 1.00 95.81 175 LEU A N 1
ATOM 1333 C CA . LEU A 1 175 ? -5.381 -7.654 -0.678 1.00 95.81 175 LEU A CA 1
ATOM 1334 C C . LEU A 1 175 ? -6.240 -7.367 0.555 1.00 95.81 175 LEU A C 1
ATOM 1336 O O . LEU A 1 175 ? -6.761 -8.300 1.155 1.00 95.81 175 LEU A O 1
ATOM 1340 N N . LEU A 1 176 ? -6.442 -6.087 0.879 1.00 95.50 176 LEU A N 1
ATOM 1341 C CA . LEU A 1 176 ? -7.263 -5.661 2.008 1.00 95.50 176 LEU A CA 1
ATOM 1342 C C . LEU A 1 176 ? -8.689 -6.210 1.899 1.00 95.50 176 LEU A C 1
ATOM 1344 O O . LEU A 1 176 ? -9.183 -6.799 2.851 1.00 95.50 176 LEU A O 1
ATOM 1348 N N . ALA A 1 177 ? -9.315 -6.081 0.724 1.00 94.81 177 ALA A N 1
ATOM 1349 C CA . ALA A 1 177 ? -10.660 -6.603 0.492 1.00 94.81 177 ALA A CA 1
ATOM 1350 C C . ALA A 1 177 ? -10.751 -8.122 0.727 1.00 94.81 177 ALA A C 1
ATOM 1352 O O . ALA A 1 177 ? -11.701 -8.583 1.351 1.00 94.81 177 ALA A O 1
ATOM 1353 N N . ARG A 1 178 ? -9.754 -8.897 0.271 1.00 95.62 178 ARG A N 1
ATOM 1354 C CA . ARG A 1 178 ? -9.710 -10.356 0.477 1.00 95.62 178 ARG A CA 1
ATOM 1355 C C . ARG A 1 178 ? -9.521 -10.734 1.943 1.00 95.62 178 ARG A C 1
ATOM 1357 O O . ARG A 1 178 ? -10.174 -11.657 2.399 1.00 95.62 178 ARG A O 1
ATOM 1364 N N . ILE A 1 179 ? -8.662 -10.019 2.670 1.00 94.88 179 ILE A N 1
ATOM 1365 C CA . ILE A 1 179 ? -8.457 -10.266 4.102 1.00 94.88 179 ILE A CA 1
ATOM 1366 C C . ILE A 1 179 ? -9.718 -9.944 4.895 1.00 94.88 179 ILE A C 1
ATOM 1368 O O . ILE A 1 179 ? -10.122 -10.750 5.720 1.00 94.88 179 ILE A O 1
ATOM 1372 N N . ILE A 1 180 ? -10.358 -8.801 4.629 1.00 94.62 180 ILE A N 1
ATOM 1373 C CA . ILE A 1 180 ? -11.616 -8.446 5.295 1.00 94.62 180 ILE A CA 1
ATOM 1374 C C . ILE A 1 180 ? -12.674 -9.513 5.008 1.00 94.62 180 ILE A C 1
ATOM 1376 O O . ILE A 1 180 ? -13.310 -9.978 5.945 1.00 94.62 180 ILE A O 1
ATOM 1380 N N . ALA A 1 181 ? -12.831 -9.939 3.751 1.00 94.88 181 ALA A N 1
ATOM 1381 C CA . ALA A 1 181 ? -13.792 -10.980 3.390 1.00 94.88 181 ALA A CA 1
ATOM 1382 C C . ALA A 1 181 ? -13.546 -12.306 4.132 1.00 94.88 181 ALA A C 1
ATOM 1384 O O . ALA A 1 181 ? -14.507 -12.933 4.557 1.00 94.88 181 ALA A O 1
ATOM 1385 N N . GLU A 1 182 ? -12.283 -12.695 4.326 1.00 95.62 182 GLU A N 1
ATOM 1386 C CA . GLU A 1 182 ? -11.910 -13.911 5.061 1.00 95.62 182 GLU A CA 1
ATOM 1387 C C . GLU A 1 182 ? -12.324 -13.849 6.540 1.00 95.62 182 GLU A C 1
ATOM 1389 O O . GLU A 1 182 ? -12.842 -14.815 7.088 1.00 95.62 182 GLU A O 1
ATOM 1394 N N . ILE A 1 183 ? -12.116 -12.704 7.197 1.00 93.00 183 ILE A N 1
ATOM 1395 C CA . ILE A 1 183 ? -12.322 -12.569 8.651 1.00 93.00 183 ILE A CA 1
ATOM 1396 C C . ILE A 1 183 ? -13.703 -12.026 9.041 1.00 93.00 183 ILE A C 1
ATOM 1398 O O . ILE A 1 183 ? -13.980 -11.886 10.228 1.00 93.00 183 ILE A O 1
ATOM 1402 N N . SER A 1 184 ? -14.543 -11.670 8.064 1.00 85.56 184 SER A N 1
ATOM 1403 C CA . SER A 1 184 ? -15.901 -11.147 8.300 1.00 85.56 184 SER A CA 1
ATOM 1404 C C . SER A 1 184 ? -16.981 -12.233 8.243 1.00 85.56 184 SER A C 1
ATOM 1406 O O . SER A 1 184 ? -18.165 -11.895 8.227 1.00 85.56 184 SER A O 1
ATOM 1408 N N . SER A 1 185 ? -16.579 -13.506 8.150 1.00 66.50 185 SER A N 1
ATOM 1409 C CA . SER A 1 185 ? -17.479 -14.667 8.108 1.00 66.50 185 SER A CA 1
ATOM 1410 C C . SER A 1 185 ? -17.742 -15.277 9.478 1.00 66.50 185 SER A C 1
ATOM 1412 O O . SER A 1 185 ? -16.832 -15.215 10.336 1.00 66.50 185 SER A O 1
#

pLDDT: mean 91.97, std 6.83, range [52.81, 98.44]

Radius of gyration: 16.9 Å; chains: 1; bounding box: 41×44×42 Å

Sequence (185 aa):
MASLSPDTAGEALLVSRLNDGSEVKLSEYKVFALIPEAIEALEKQEATIIALFCTGKFPLFRSKIPIVYPSEIMSSLIHAVFCASKDAPIRMGIVGPALEQKRMVIEKWGKGNNSVCFEALSPYTADESEMLRCAQKMAGHNCDVIILDCMGFTGKAKEVFAAITHRRIILPRSLLARIIAEISS

Foldseek 3Di:
DVQFADPDPLADWDWDADPVLDIDIGHPVSVLVCVQVVQVVCVVVVNQEAEDLWLADHDDDDHPHHYHHLVVVVVVVCCVPPNVPDPDAFEEEEEEADPSCVVVVCVSQPPPVHHYHYDHHHLRPHDPVNLLVRLLVSLVDPGQEYEDRTSSHDPVSLVSNCVNNVHHYHYSVVVSVVVCVVPVD

Secondary structure (DSSP, 8-state):
-TTTS-SSTT--EEEEE-TTS-EEEEEHHHHHHHHHHHHHHHHHTT-S-EE----S-PPP---SS-EE-HHHHHHHHHIIIIITT-SS--EEEEEES-GGGHHHHHHHH--TT-EEEEEE--TTT--HHHHHHHHHHHHHS--SEEEE-STT--HHHHHHHHHHH-SEEE-HHHHHHHHHHHHT-